Protein AF-0000000065801308 (afdb_homodimer)

InterPro domains:
  IPR005468 Avidin/streptavidin [PF01382] (25-144)
  IPR005468 Avidin/streptavidin [PS51326] (26-147)
  IPR005469 Avidin [PR00709] (30-44)
  IPR005469 Avidin [PR00709] (51-59)
  IPR005469 Avidin [PR00709] (79-91)
  IPR005469 Avidin [PR00709] (97-107)
  IPR005469 Avidin [PR00709] (115-126)
  IPR005469 Avidin [PR00709] (132-148)
  IPR017889 Avidin-like, conserved site [PS00577] (130-144)
  IPR036896 Avidin-like superfamily [G3DSA:2.40.128.30] (23-150)
  IPR036896 Avidin-like superfamily [SSF50876] (27-145)
  IPR051764 Avidin/Streptavidin-related [PTHR34399] (2-149)

pLDDT: mean 86.67, std 17.79, range [34.66, 98.94]

Structure (mmCIF, N/CA/C/O backbone):
data_AF-0000000065801308-model_v1
#
loop_
_entity.id
_entity.type
_entity.pdbx_description
1 polymer 'Avidin-related protein 1'
#
loop_
_atom_site.group_PDB
_atom_site.id
_atom_site.type_symbol
_atom_site.label_atom_id
_atom_site.label_alt_id
_atom_site.label_comp_id
_atom_site.label_asym_id
_atom_site.label_entity_id
_atom_site.label_seq_id
_atom_site.pdbx_PDB_ins_code
_atom_site.Cartn_x
_atom_site.Cartn_y
_atom_site.Cartn_z
_atom_site.occupancy
_atom_site.B_iso_or_equiv
_atom_site.auth_seq_id
_atom_site.auth_comp_id
_atom_site.auth_asym_id
_atom_site.auth_atom_id
_atom_site.pdbx_PDB_model_num
ATOM 1 N N . MET A 1 1 ? -7.715 -89.188 -34.312 1 36.22 1 MET A N 1
ATOM 2 C CA . MET A 1 1 ? -7.695 -87.75 -34.688 1 36.22 1 MET A CA 1
ATOM 3 C C . MET A 1 1 ? -7.672 -86.875 -33.438 1 36.22 1 MET A C 1
ATOM 5 O O . MET A 1 1 ? -8.625 -86.875 -32.656 1 36.22 1 MET A O 1
ATOM 9 N N . VAL A 1 2 ? -6.445 -86.75 -32.844 1 52.34 2 VAL A N 1
ATOM 10 C CA . VAL A 1 2 ? -6.074 -86.062 -31.625 1 52.34 2 VAL A CA 1
ATOM 11 C C . VAL A 1 2 ? -6.375 -84.562 -31.766 1 52.34 2 VAL A C 1
ATOM 13 O O . VAL A 1 2 ? -5.852 -83.938 -32.656 1 52.34 2 VAL A O 1
ATOM 16 N N . HIS A 1 3 ? -7.66 -84.188 -31.547 1 50.75 3 HIS A N 1
ATOM 17 C CA . HIS A 1 3 ? -8.086 -82.812 -31.562 1 50.75 3 HIS A CA 1
ATOM 18 C C . HIS A 1 3 ? -7.211 -81.938 -30.656 1 50.75 3 HIS A C 1
ATOM 20 O O . HIS A 1 3 ? -7.031 -82.25 -29.469 1 50.75 3 HIS A O 1
ATOM 26 N N . ALA A 1 4 ? -6.211 -81.312 -31.266 1 52.97 4 ALA A N 1
ATOM 27 C CA . ALA A 1 4 ? -5.312 -80.312 -30.656 1 52.97 4 ALA A CA 1
ATOM 28 C C . ALA A 1 4 ? -6.094 -79.188 -30.016 1 52.97 4 ALA A C 1
ATOM 30 O O . ALA A 1 4 ? -6.875 -78.5 -30.688 1 52.97 4 ALA A O 1
ATOM 31 N N . THR A 1 5 ? -6.535 -79.312 -28.75 1 55.03 5 THR A N 1
ATOM 32 C CA . THR A 1 5 ? -7.082 -78.188 -27.969 1 55.03 5 THR A CA 1
ATOM 33 C C . THR A 1 5 ? -6.164 -76.938 -28.031 1 55.03 5 THR A C 1
ATOM 35 O O . THR A 1 5 ? -4.977 -77.062 -27.719 1 55.03 5 THR A O 1
ATOM 38 N N . SER A 1 6 ? -6.316 -76.062 -28.984 1 51.44 6 SER A N 1
ATOM 39 C CA . SER A 1 6 ? -5.559 -74.812 -29.062 1 51.44 6 SER A CA 1
ATOM 40 C C . SER A 1 6 ? -5.641 -74 -27.75 1 51.44 6 SER A C 1
ATOM 42 O O . SER A 1 6 ? -6.73 -73.75 -27.219 1 51.44 6 SER A O 1
ATOM 44 N N . PRO A 1 7 ? -4.547 -73.938 -26.906 1 55.09 7 PRO A N 1
ATOM 45 C CA . PRO A 1 7 ? -4.566 -73.062 -25.719 1 55.09 7 PRO A CA 1
ATOM 46 C C . PRO A 1 7 ? -4.891 -71.562 -26.047 1 55.09 7 PRO A C 1
ATOM 48 O O . PRO A 1 7 ? -4.383 -71.062 -27.031 1 55.09 7 PRO A O 1
ATOM 51 N N . LEU A 1 8 ? -6.133 -71.125 -25.875 1 54.06 8 LEU A N 1
ATOM 52 C CA . LEU A 1 8 ? -6.477 -69.688 -25.891 1 54.06 8 LEU A CA 1
ATOM 53 C C . LEU A 1 8 ? -5.488 -68.875 -25.062 1 54.06 8 LEU A C 1
ATOM 55 O O . LEU A 1 8 ? -5.418 -69.062 -23.844 1 54.06 8 LEU A O 1
ATOM 59 N N . LEU A 1 9 ? -4.281 -68.438 -25.609 1 50.97 9 LEU A N 1
ATOM 60 C CA . LEU A 1 9 ? -3.402 -67.5 -24.984 1 50.97 9 LEU A CA 1
ATOM 61 C C . LEU A 1 9 ? -4.156 -66.188 -24.656 1 50.97 9 LEU A C 1
ATOM 63 O O . LEU A 1 9 ? -4.637 -65.5 -25.547 1 50.97 9 LEU A O 1
ATOM 67 N N . LEU A 1 10 ? -4.828 -66.125 -23.484 1 55.5 10 LEU A N 1
ATOM 68 C CA . LEU A 1 10 ? -5.34 -64.812 -22.938 1 55.5 10 LEU A CA 1
ATOM 69 C C . LEU A 1 10 ? -4.242 -63.781 -22.875 1 55.5 10 LEU A C 1
ATOM 71 O O . LEU A 1 10 ? -3.295 -63.906 -22.094 1 55.5 10 LEU A O 1
ATOM 75 N N . LEU A 1 11 ? -3.99 -63.094 -23.969 1 52.12 11 LEU A N 1
ATOM 76 C CA . LEU A 1 11 ? -3.172 -61.875 -23.953 1 52.12 11 LEU A CA 1
ATOM 77 C C . LEU A 1 11 ? -3.705 -60.875 -22.922 1 52.12 11 LEU A C 1
ATOM 79 O O . LEU A 1 11 ? -4.801 -60.344 -23.094 1 52.12 11 LEU A O 1
ATOM 83 N N . LEU A 1 12 ? -3.385 -61.031 -21.609 1 53.59 12 LEU A N 1
ATOM 84 C CA . LEU A 1 12 ? -3.562 -60 -20.609 1 53.59 12 LEU A CA 1
ATOM 85 C C . LEU A 1 12 ? -2.957 -58.688 -21.078 1 53.59 12 LEU A C 1
ATOM 87 O O . LEU A 1 12 ? -1.734 -58.562 -21.188 1 53.59 12 LEU A O 1
ATOM 91 N N . LEU A 1 13 ? -3.604 -57.938 -21.906 1 53.19 13 LEU A N 1
ATOM 92 C CA . LEU A 1 13 ? -3.227 -56.562 -22.172 1 53.19 13 LEU A CA 1
ATOM 93 C C . LEU A 1 13 ? -3.111 -55.781 -20.875 1 53.19 13 LEU A C 1
ATOM 95 O O . LEU A 1 13 ? -4.109 -55.562 -20.172 1 53.19 13 LEU A O 1
ATOM 99 N N . LEU A 1 14 ? -2.016 -55.844 -20.062 1 54.16 14 LEU A N 1
ATOM 100 C CA . LEU A 1 14 ? -1.681 -54.906 -19 1 54.16 14 LEU A CA 1
ATOM 101 C C . LEU A 1 14 ? -1.812 -53.469 -19.469 1 54.16 14 LEU A C 1
ATOM 103 O O . LEU A 1 14 ? -1.023 -53 -20.297 1 54.16 14 LEU A O 1
ATOM 107 N N . SER A 1 15 ? -3.045 -52.938 -19.547 1 55.62 15 SER A N 1
ATOM 108 C CA . SER A 1 15 ? -3.166 -51.5 -19.703 1 55.62 15 SER A CA 1
ATOM 109 C C . SER A 1 15 ? -2.283 -50.75 -18.703 1 55.62 15 SER A C 1
ATOM 111 O O . SER A 1 15 ? -2.529 -50.781 -17.5 1 55.62 15 SER A O 1
ATOM 113 N N . LEU A 1 16 ? -0.952 -50.594 -18.844 1 56.19 16 LEU A N 1
ATOM 114 C CA . LEU A 1 16 ? -0.157 -49.594 -18.094 1 56.19 16 LEU A CA 1
ATOM 115 C C . LEU A 1 16 ? -0.88 -48.281 -18.016 1 56.19 16 LEU A C 1
ATOM 117 O O . LEU A 1 16 ? -1.004 -47.562 -19.016 1 56.19 16 LEU A O 1
ATOM 121 N N . ALA A 1 17 ? -1.871 -48.156 -17.141 1 55.5 17 ALA A N 1
ATOM 122 C CA . ALA A 1 17 ? -2.314 -46.781 -16.828 1 55.5 17 ALA A CA 1
ATOM 123 C C . ALA A 1 17 ? -1.124 -45.875 -16.531 1 55.5 17 ALA A C 1
ATOM 125 O O . ALA A 1 17 ? -0.445 -46.031 -15.523 1 55.5 17 ALA A O 1
ATOM 126 N N . LEU A 1 18 ? -0.425 -45.344 -17.5 1 56.06 18 LEU A N 1
ATOM 127 C CA . LEU A 1 18 ? 0.462 -44.219 -17.219 1 56.06 18 LEU A CA 1
ATOM 128 C C . LEU A 1 18 ? -0.2 -43.219 -16.281 1 56.06 18 LEU A C 1
ATOM 130 O O . LEU A 1 18 ? -1.089 -42.469 -16.688 1 56.06 18 LEU A O 1
ATOM 134 N N . VAL A 1 19 ? -0.321 -43.5 -15.008 1 51.94 19 VAL A N 1
ATOM 135 C CA . VAL A 1 19 ? -0.577 -42.406 -14.062 1 51.94 19 VAL A CA 1
ATOM 136 C C . VAL A 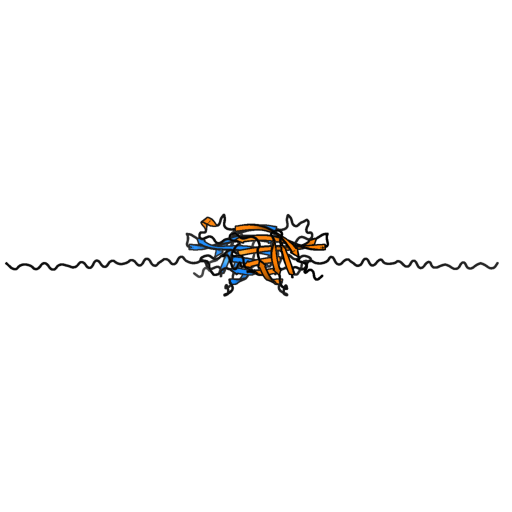1 19 ? 0.317 -41.219 -14.398 1 51.94 19 VAL A C 1
ATOM 138 O O . VAL A 1 19 ? 1.536 -41.281 -14.227 1 51.94 19 VAL A O 1
ATOM 141 N N . ALA A 1 20 ? -0.022 -40.375 -15.422 1 53.09 20 ALA A N 1
ATOM 142 C CA . ALA A 1 20 ? 0.674 -39.094 -15.508 1 53.09 20 ALA A CA 1
ATOM 143 C C . ALA A 1 20 ? 0.789 -38.438 -14.133 1 53.09 20 ALA A C 1
ATOM 145 O O . ALA A 1 20 ? -0.204 -38.312 -13.406 1 53.09 20 ALA A O 1
ATOM 146 N N . PRO A 1 21 ? 1.826 -38.562 -13.367 1 50.38 21 PRO A N 1
ATOM 147 C CA . PRO A 1 21 ? 1.859 -37.688 -12.188 1 50.38 21 PRO A CA 1
ATOM 148 C C . PRO A 1 21 ? 1.151 -36.344 -12.414 1 50.38 21 PRO A C 1
ATOM 150 O O . PRO A 1 21 ? 1.347 -35.719 -13.453 1 50.38 21 PRO A O 1
ATOM 153 N N . GLY A 1 22 ? -0.052 -36.219 -12.094 1 46.88 22 GLY A N 1
ATOM 154 C CA . GLY A 1 22 ? -0.585 -34.875 -12.07 1 46.88 22 GLY A CA 1
ATOM 155 C C . GLY A 1 22 ? 0.461 -33.812 -11.75 1 46.88 22 GLY A C 1
ATOM 156 O O . GLY A 1 22 ? 1.019 -33.812 -10.648 1 46.88 22 GLY A O 1
ATOM 157 N N . LEU A 1 23 ? 1.389 -33.406 -12.602 1 47.69 23 LEU A N 1
ATOM 158 C CA . LEU A 1 23 ? 2.24 -32.25 -12.422 1 47.69 23 LEU A CA 1
ATOM 159 C C . LEU A 1 23 ? 1.55 -31.203 -11.555 1 47.69 23 LEU A C 1
ATOM 161 O O . LEU A 1 23 ? 0.6 -30.547 -12 1 47.69 23 LEU A O 1
ATOM 165 N N . SER A 1 24 ? 1.267 -31.516 -10.281 1 50.53 24 SER A N 1
ATOM 166 C CA . SER A 1 24 ? 0.821 -30.484 -9.344 1 50.53 24 SER A CA 1
ATOM 167 C C . SER A 1 24 ? 1.423 -29.125 -9.688 1 50.53 24 SER A C 1
ATOM 169 O O . SER A 1 24 ? 2.641 -29 -9.828 1 50.53 24 SER A O 1
ATOM 171 N N . ALA A 1 25 ? 0.754 -28.375 -10.516 1 61.09 25 ALA A N 1
ATOM 172 C CA . ALA A 1 25 ? 1.2 -27.031 -10.906 1 61.09 25 ALA A CA 1
ATOM 173 C C . ALA A 1 25 ? 1.885 -26.328 -9.742 1 61.09 25 ALA A C 1
ATOM 175 O O . ALA A 1 25 ? 1.329 -26.234 -8.648 1 61.09 25 ALA A O 1
ATOM 176 N N . ARG A 1 26 ? 3.213 -26.203 -9.734 1 76.75 26 ARG A N 1
ATOM 177 C CA . ARG A 1 26 ? 4.02 -25.516 -8.734 1 76.75 26 ARG A CA 1
ATOM 178 C C . ARG A 1 26 ? 3.414 -24.172 -8.367 1 76.75 26 ARG A C 1
ATOM 180 O O . ARG A 1 26 ? 3.016 -23.406 -9.242 1 76.75 26 ARG A O 1
ATOM 187 N N . LYS A 1 27 ? 2.973 -24.062 -7.109 1 87 27 LYS A N 1
ATOM 188 C CA . LYS A 1 27 ? 2.438 -22.812 -6.594 1 87 27 LYS A CA 1
ATOM 189 C C . LYS A 1 27 ? 3.559 -21.828 -6.246 1 87 27 LYS A C 1
ATOM 191 O O . LYS A 1 27 ? 4.574 -22.219 -5.668 1 87 27 LYS A O 1
ATOM 196 N N . CYS A 1 28 ? 3.484 -20.641 -6.695 1 93.12 28 CYS A N 1
ATOM 197 C CA . CYS A 1 28 ? 4.461 -19.594 -6.398 1 93.12 28 CYS A CA 1
ATOM 198 C C . CYS A 1 28 ? 4.434 -19.219 -4.918 1 93.12 28 CYS A C 1
ATOM 200 O O . CYS A 1 28 ? 3.367 -18.969 -4.359 1 93.12 28 CYS A O 1
ATOM 202 N N . SER A 1 29 ? 5.535 -19.234 -4.242 1 93.44 29 SER A N 1
ATOM 203 C CA . SER A 1 29 ? 5.664 -18.844 -2.842 1 93.44 29 SER A CA 1
ATOM 204 C C . SER A 1 29 ? 6.164 -17.406 -2.719 1 93.44 29 SER A C 1
ATOM 206 O O . SER A 1 29 ? 7.195 -17.047 -3.291 1 93.44 29 SER A O 1
ATOM 208 N N . LEU A 1 30 ? 5.52 -16.609 -1.935 1 96.69 30 LEU A N 1
ATOM 209 C CA . LEU A 1 30 ? 5.879 -15.203 -1.767 1 96.69 30 LEU A CA 1
ATOM 210 C C . LEU A 1 30 ? 7.141 -15.062 -0.921 1 96.69 30 LEU A C 1
ATOM 212 O O . LEU A 1 30 ? 7.957 -14.172 -1.157 1 96.69 30 LEU A O 1
ATOM 216 N N . THR A 1 31 ? 7.293 -15.961 0.077 1 97 31 THR A N 1
ATOM 217 C CA . THR A 1 31 ? 8.414 -15.906 1.012 1 97 31 THR A CA 1
ATOM 218 C C . THR A 1 31 ? 9.734 -16.125 0.283 1 97 31 THR A C 1
ATOM 220 O O . THR A 1 31 ? 9.867 -17.047 -0.521 1 97 31 THR A O 1
ATOM 223 N N . GLY A 1 32 ? 10.695 -15.211 0.559 1 97.75 32 GLY A N 1
ATOM 224 C CA . GLY A 1 32 ? 12.008 -15.383 -0.037 1 97.75 32 GLY A CA 1
ATOM 225 C C . GLY A 1 32 ? 12.648 -14.07 -0.46 1 97.75 32 GLY A C 1
ATOM 226 O O . GLY A 1 32 ? 12.18 -12.992 -0.077 1 97.75 32 GLY A O 1
ATOM 227 N N . LYS A 1 33 ? 13.812 -14.195 -1.09 1 98.38 33 LYS A N 1
ATOM 228 C CA . LYS A 1 33 ? 14.57 -13.047 -1.585 1 98.38 33 LYS A CA 1
ATOM 229 C C . LYS A 1 33 ? 14.273 -12.789 -3.061 1 98.38 33 LYS A C 1
ATOM 231 O O . LYS A 1 33 ? 14.266 -13.719 -3.869 1 98.38 33 LYS A O 1
ATOM 236 N N . TRP A 1 34 ? 14.07 -11.562 -3.371 1 98.44 34 TRP A N 1
ATOM 237 C CA . TRP A 1 34 ? 13.617 -11.148 -4.695 1 98.44 34 TRP A CA 1
ATOM 238 C C . TRP A 1 34 ? 14.445 -9.977 -5.215 1 98.44 34 TRP A C 1
ATOM 240 O O . TRP A 1 34 ? 14.789 -9.07 -4.457 1 98.44 34 TRP A O 1
ATOM 250 N N . ASP A 1 35 ? 14.711 -9.883 -6.457 1 97.44 35 ASP A N 1
ATOM 251 C CA . ASP A 1 35 ? 15.281 -8.727 -7.145 1 97.44 35 ASP A CA 1
ATOM 252 C C . ASP A 1 35 ? 14.328 -8.203 -8.211 1 97.44 35 ASP A C 1
ATOM 254 O O . ASP A 1 35 ? 13.648 -8.984 -8.883 1 97.44 35 ASP A O 1
ATOM 258 N N . ASN A 1 36 ? 14.344 -6.879 -8.352 1 97.69 36 ASN A N 1
ATOM 259 C CA . ASN A 1 36 ? 13.477 -6.379 -9.414 1 97.69 36 ASN A CA 1
ATOM 260 C C . ASN A 1 36 ? 14.281 -5.891 -10.617 1 97.69 36 ASN A C 1
ATOM 262 O O . ASN A 1 36 ? 15.508 -6 -10.633 1 97.69 36 ASN A O 1
ATOM 266 N N . ASP A 1 37 ? 13.578 -5.441 -11.633 1 95.75 37 ASP A N 1
ATOM 267 C CA . ASP A 1 37 ? 14.125 -5.062 -12.93 1 95.75 37 ASP A CA 1
ATOM 268 C C . ASP A 1 37 ? 15 -3.818 -12.82 1 95.75 37 ASP A C 1
ATOM 270 O O . ASP A 1 37 ? 15.766 -3.502 -13.734 1 95.75 37 ASP A O 1
ATOM 274 N N . LEU A 1 38 ? 15.016 -3.133 -11.672 1 96.38 38 LEU A N 1
ATOM 275 C CA . LEU A 1 38 ? 15.828 -1.938 -11.469 1 96.38 38 LEU A CA 1
ATOM 276 C C . LEU A 1 38 ? 17.047 -2.246 -10.609 1 96.38 38 LEU A C 1
ATOM 278 O O . LEU A 1 38 ? 17.891 -1.373 -10.383 1 96.38 38 LEU A O 1
ATOM 282 N N . GLY A 1 39 ? 17.078 -3.461 -10.062 1 96.19 39 GLY A N 1
ATOM 283 C CA . GLY A 1 39 ? 18.203 -3.859 -9.25 1 96.19 39 GLY A CA 1
ATOM 284 C C . GLY A 1 39 ? 17.938 -3.779 -7.758 1 96.19 39 GLY A C 1
ATOM 285 O O . GLY A 1 39 ? 18.844 -3.955 -6.945 1 96.19 39 GLY A O 1
ATOM 286 N N . SER A 1 40 ? 16.75 -3.461 -7.352 1 98 40 SER A N 1
ATOM 287 C CA . SER A 1 40 ? 16.391 -3.461 -5.938 1 98 40 SER A CA 1
ATOM 288 C C . SER A 1 40 ? 16.234 -4.883 -5.41 1 98 40 SER A C 1
ATOM 290 O O . SER A 1 40 ? 15.898 -5.801 -6.164 1 98 40 SER A O 1
ATOM 292 N N . ILE A 1 41 ? 16.438 -4.988 -4.117 1 98.19 41 ILE A N 1
ATOM 293 C CA . ILE A 1 41 ? 16.359 -6.293 -3.465 1 98.19 41 ILE A CA 1
ATOM 294 C C . ILE A 1 41 ? 15.336 -6.246 -2.338 1 98.19 41 ILE A C 1
ATOM 296 O O . ILE A 1 41 ? 15.328 -5.316 -1.531 1 98.19 41 ILE A O 1
ATOM 300 N N . MET A 1 42 ? 14.516 -7.289 -2.363 1 98.69 42 MET A N 1
ATOM 301 C CA . MET A 1 42 ? 13.477 -7.426 -1.346 1 98.69 42 MET A CA 1
ATOM 302 C C . MET A 1 42 ? 13.516 -8.812 -0.715 1 98.69 42 MET A C 1
ATOM 304 O O . MET A 1 42 ? 13.672 -9.812 -1.417 1 98.69 42 MET A O 1
ATOM 308 N N . THR A 1 43 ? 13.5 -8.836 0.588 1 98.56 43 THR A N 1
ATOM 309 C CA . THR A 1 43 ? 13.344 -10.086 1.318 1 98.56 43 THR A CA 1
ATOM 310 C C . THR A 1 43 ? 12.008 -10.117 2.055 1 98.56 43 THR A C 1
ATOM 312 O O . THR A 1 43 ? 11.703 -9.211 2.836 1 98.56 43 THR A O 1
ATOM 315 N N . ILE A 1 44 ? 11.266 -11.133 1.806 1 98.5 44 ILE A N 1
ATOM 316 C CA . ILE A 1 44 ? 9.969 -11.312 2.457 1 98.5 44 ILE A CA 1
ATOM 317 C C . ILE A 1 44 ? 10.031 -12.508 3.404 1 98.5 44 ILE A C 1
ATOM 319 O O . ILE A 1 44 ? 10.406 -13.609 3 1 98.5 44 ILE A O 1
ATOM 323 N N . GLY A 1 45 ? 9.648 -12.289 4.641 1 98.38 45 GLY A N 1
ATOM 324 C CA . GLY A 1 45 ? 9.625 -13.344 5.641 1 98.38 45 GLY A CA 1
ATOM 325 C C . GLY A 1 45 ? 8.406 -14.242 5.535 1 98.38 45 GLY A C 1
ATOM 326 O O . GLY A 1 45 ? 7.633 -14.141 4.582 1 98.38 45 GLY A O 1
ATOM 327 N N . ALA A 1 46 ? 8.305 -15.125 6.504 1 97.5 46 ALA A N 1
ATOM 328 C CA . ALA A 1 46 ? 7.195 -16.062 6.539 1 97.5 46 ALA A CA 1
ATOM 329 C C . ALA A 1 46 ? 5.859 -15.344 6.656 1 97.5 46 ALA A C 1
ATOM 331 O O . ALA A 1 46 ? 5.75 -14.344 7.371 1 97.5 46 ALA A O 1
ATOM 332 N N . VAL A 1 47 ? 4.918 -15.898 5.961 1 96 47 VAL A N 1
ATOM 333 C CA . VAL A 1 47 ? 3.547 -15.406 6.078 1 96 47 VAL A CA 1
ATOM 334 C C . VAL A 1 47 ? 2.832 -16.141 7.211 1 96 47 VAL A C 1
ATOM 336 O O . VAL A 1 47 ? 2.775 -17.375 7.227 1 96 47 VAL A O 1
ATOM 339 N N . ASN A 1 48 ? 2.291 -15.359 8.102 1 95.75 48 ASN A N 1
ATOM 340 C CA . ASN A 1 48 ? 1.64 -16.016 9.227 1 95.75 48 ASN A CA 1
ATOM 341 C C . ASN A 1 48 ? 0.214 -16.438 8.883 1 95.75 48 ASN A C 1
ATOM 343 O O . ASN A 1 48 ? -0.234 -16.266 7.746 1 95.75 48 ASN A O 1
ATOM 347 N N . ASP A 1 49 ? -0.516 -16.953 9.852 1 93.25 49 ASP A N 1
ATOM 348 C CA . ASP A 1 49 ? -1.831 -17.531 9.609 1 93.25 49 ASP A CA 1
ATOM 349 C C . ASP A 1 49 ? -2.842 -16.469 9.203 1 93.25 49 ASP A C 1
ATOM 351 O O . ASP A 1 49 ? -3.846 -16.766 8.555 1 93.25 49 ASP A O 1
ATOM 355 N N . ASN A 1 50 ? -2.586 -15.195 9.609 1 92.19 50 ASN A N 1
ATOM 356 C CA . ASN A 1 50 ? -3.479 -14.102 9.25 1 92.19 50 ASN A CA 1
ATOM 357 C C . ASN A 1 50 ? -3.125 -13.508 7.891 1 92.19 50 ASN A C 1
ATOM 359 O O . ASN A 1 50 ? -3.766 -12.555 7.438 1 92.19 50 ASN A O 1
ATOM 363 N N . GLY A 1 51 ? -2.07 -14.047 7.25 1 94.94 51 GLY A N 1
ATOM 364 C CA . GLY A 1 51 ? -1.601 -13.539 5.969 1 94.94 51 GLY A CA 1
ATOM 365 C C . GLY A 1 51 ? -0.588 -12.422 6.102 1 94.94 51 GLY A C 1
ATOM 366 O O . GLY A 1 51 ? -0.146 -11.852 5.102 1 94.94 51 GLY A O 1
ATOM 367 N N . GLU A 1 52 ? -0.272 -12.055 7.273 1 96.19 52 GLU A N 1
ATOM 368 C CA . GLU A 1 52 ? 0.646 -10.945 7.504 1 96.19 52 GLU A CA 1
ATOM 369 C C . GLU A 1 52 ? 2.098 -11.391 7.352 1 96.19 52 GLU A C 1
ATOM 371 O O . GLU A 1 52 ? 2.441 -12.531 7.66 1 96.19 52 GLU A O 1
ATOM 376 N N . PHE A 1 53 ? 2.92 -10.445 6.91 1 97.5 53 PHE A N 1
ATOM 377 C CA . PHE A 1 53 ? 4.344 -10.734 6.793 1 97.5 53 PHE A CA 1
ATOM 378 C C . PHE A 1 53 ? 5.168 -9.469 6.969 1 97.5 53 PHE A C 1
ATOM 380 O O . PHE A 1 53 ? 4.66 -8.359 6.781 1 97.5 53 PHE A O 1
ATOM 387 N N . ASN A 1 54 ? 6.406 -9.656 7.367 1 98 54 ASN A N 1
ATOM 388 C CA . ASN A 1 54 ? 7.426 -8.617 7.422 1 98 54 ASN A CA 1
ATOM 389 C C . ASN A 1 54 ? 8.578 -8.898 6.457 1 98 54 ASN A C 1
ATOM 391 O O . ASN A 1 54 ? 8.711 -10.023 5.965 1 98 54 ASN A O 1
ATOM 395 N N . GLY A 1 55 ? 9.336 -7.926 6.207 1 98.5 55 GLY A N 1
ATOM 396 C CA . GLY A 1 55 ? 10.508 -8.062 5.348 1 98.5 55 GLY A CA 1
ATOM 397 C C . GLY A 1 55 ? 11.375 -6.816 5.316 1 98.5 55 GLY A C 1
ATOM 398 O O . GLY A 1 55 ? 11.273 -5.965 6.203 1 98.5 55 GLY A O 1
ATOM 399 N N . THR A 1 56 ? 12.25 -6.836 4.316 1 98.75 56 THR A N 1
ATOM 400 C CA . THR A 1 56 ? 13.125 -5.684 4.113 1 98.75 56 THR A CA 1
ATOM 401 C C . THR A 1 56 ? 13.242 -5.352 2.631 1 98.75 56 THR A C 1
ATOM 403 O O . THR A 1 56 ? 13.031 -6.215 1.776 1 98.75 56 THR A O 1
ATOM 406 N N . TYR A 1 57 ? 13.523 -4.164 2.416 1 98.56 57 TYR A N 1
ATOM 407 C CA . TYR A 1 57 ? 13.688 -3.637 1.066 1 98.56 57 TYR A CA 1
ATOM 408 C C . TYR A 1 57 ? 14.922 -2.748 0.97 1 98.56 57 TYR A C 1
ATOM 410 O O . TYR A 1 57 ? 15.094 -1.83 1.774 1 98.56 57 TYR A O 1
ATOM 418 N N . ILE A 1 58 ? 15.727 -3.025 0.051 1 97.94 58 ILE A N 1
ATOM 419 C CA . ILE A 1 58 ? 16.812 -2.127 -0.325 1 97.94 58 ILE A CA 1
ATOM 420 C C . ILE A 1 58 ? 16.641 -1.677 -1.772 1 97.94 58 ILE A C 1
ATOM 422 O O . ILE A 1 58 ? 16.812 -2.469 -2.701 1 97.94 58 ILE A O 1
ATOM 426 N N . THR A 1 59 ? 16.359 -0.427 -1.98 1 97.62 59 THR A N 1
ATOM 427 C CA . THR A 1 59 ? 16.125 0.098 -3.32 1 97.62 59 THR A CA 1
ATOM 428 C C . THR A 1 59 ? 17.438 0.4 -4.027 1 97.62 59 THR A C 1
ATOM 430 O O . THR A 1 59 ? 18.422 0.791 -3.385 1 97.62 59 THR A O 1
ATOM 433 N N . ALA A 1 60 ? 17.422 0.271 -5.32 1 96.19 60 ALA A N 1
ATOM 434 C CA . ALA A 1 60 ? 18.562 0.655 -6.145 1 96.19 60 ALA A CA 1
ATOM 435 C C . ALA A 1 60 ? 18.406 2.08 -6.668 1 96.19 60 ALA A C 1
ATOM 437 O O . ALA A 1 60 ? 19.359 2.67 -7.18 1 96.19 60 ALA A O 1
ATOM 438 N N . VAL A 1 61 ? 17.156 2.619 -6.586 1 94 61 VAL A N 1
ATOM 439 C CA . VAL A 1 61 ? 16.906 3.932 -7.172 1 94 61 VAL A CA 1
ATOM 440 C C . VAL A 1 61 ? 16.328 4.867 -6.109 1 94 61 VAL A C 1
ATOM 442 O O . VAL A 1 61 ? 15.469 4.469 -5.324 1 94 61 VAL A O 1
ATOM 445 N N . ALA A 1 62 ? 16.922 6.035 -6.008 1 92.25 62 ALA A N 1
ATOM 446 C CA . ALA A 1 62 ? 16.469 7.078 -5.09 1 92.25 62 ALA A CA 1
ATOM 447 C C . ALA A 1 62 ? 16.844 8.461 -5.605 1 92.25 62 ALA A C 1
ATOM 449 O O . ALA A 1 62 ? 17.75 8.602 -6.426 1 92.25 62 ALA A O 1
ATOM 450 N N . ASP A 1 63 ? 16.016 9.445 -5.137 1 89.81 63 ASP A N 1
ATOM 451 C CA . ASP A 1 63 ? 16.359 10.828 -5.473 1 89.81 63 ASP A CA 1
ATOM 452 C C . ASP A 1 63 ? 17.75 11.195 -4.949 1 89.81 63 ASP A C 1
ATOM 454 O O . ASP A 1 63 ? 18.484 11.938 -5.602 1 89.81 63 ASP A O 1
ATOM 458 N N . ASN A 1 64 ? 18.109 10.672 -3.773 1 87.75 64 ASN A N 1
ATOM 459 C CA . ASN A 1 64 ? 19.438 10.797 -3.182 1 87.75 64 ASN A CA 1
ATOM 460 C C . ASN A 1 64 ? 20.062 9.43 -2.918 1 87.75 64 ASN A C 1
ATOM 462 O O . ASN A 1 64 ? 20 8.914 -1.8 1 87.75 64 ASN A O 1
ATOM 466 N N . PRO A 1 65 ? 20.828 8.914 -3.852 1 85.19 65 PRO A N 1
ATOM 467 C CA . PRO A 1 65 ? 21.312 7.535 -3.785 1 85.19 65 PRO A CA 1
ATOM 468 C C . PRO A 1 65 ? 22.328 7.324 -2.676 1 85.19 65 PRO A C 1
ATOM 470 O O . PRO A 1 65 ? 22.5 6.199 -2.193 1 85.19 65 PRO A O 1
ATOM 473 N N . GLY A 1 66 ? 23 8.352 -2.258 1 87.62 66 GLY A N 1
ATOM 474 C CA . GLY A 1 66 ? 24.031 8.211 -1.242 1 87.62 66 GLY A CA 1
ATOM 475 C C . GLY A 1 66 ? 23.484 7.875 0.129 1 87.62 66 GLY A C 1
ATOM 476 O O . GLY A 1 66 ? 24.219 7.449 1.016 1 87.62 66 GLY A O 1
ATOM 477 N N . ASN A 1 67 ? 22.188 7.918 0.356 1 90.75 67 ASN A N 1
ATOM 478 C CA . ASN A 1 67 ? 21.609 7.727 1.682 1 90.75 67 ASN A CA 1
ATOM 479 C C . ASN A 1 67 ? 20.812 6.43 1.762 1 90.75 67 ASN A C 1
ATOM 481 O O . ASN A 1 67 ? 20.172 6.148 2.777 1 90.75 67 ASN A O 1
ATOM 485 N N . ILE A 1 68 ? 20.922 5.684 0.741 1 94.19 68 ILE A N 1
ATOM 486 C CA . ILE A 1 68 ? 20.062 4.504 0.678 1 94.19 68 ILE A CA 1
ATOM 487 C C . ILE A 1 68 ? 20.438 3.533 1.795 1 94.19 68 ILE A C 1
ATOM 489 O O . ILE A 1 68 ? 21.625 3.225 1.985 1 94.19 68 ILE A O 1
ATOM 493 N N . THR A 1 69 ? 19.469 3.113 2.555 1 95.88 69 THR A N 1
ATOM 494 C CA . THR A 1 69 ? 19.625 2.088 3.58 1 95.88 69 THR A CA 1
ATOM 495 C C . THR A 1 69 ? 18.484 1.072 3.508 1 95.88 69 THR A C 1
ATOM 497 O O . THR A 1 69 ? 17.406 1.375 2.986 1 95.88 69 THR A O 1
ATOM 500 N N . ARG A 1 70 ? 18.797 -0.112 4.047 1 97.62 70 ARG A N 1
ATOM 501 C CA . ARG A 1 70 ? 17.766 -1.146 4.176 1 97.62 70 ARG A CA 1
ATOM 502 C C . ARG A 1 70 ? 16.594 -0.649 5.004 1 97.62 70 ARG A C 1
ATOM 504 O O . ARG A 1 70 ? 16.781 -0.041 6.059 1 97.62 70 ARG A O 1
ATOM 511 N N . SER A 1 71 ? 15.383 -0.86 4.539 1 98.06 71 SER A N 1
ATOM 512 C CA . SER A 1 71 ? 14.172 -0.382 5.195 1 98.06 71 SER A CA 1
ATOM 513 C C . SER A 1 71 ? 13.156 -1.507 5.375 1 98.06 71 SER A C 1
ATOM 515 O O . SER A 1 71 ? 13.109 -2.436 4.566 1 98.06 71 SER A O 1
ATOM 517 N N . PRO A 1 72 ? 12.375 -1.453 6.41 1 97.81 72 PRO A N 1
ATOM 518 C CA . PRO A 1 72 ? 11.406 -2.518 6.684 1 97.81 72 PRO A CA 1
ATOM 519 C C . PRO A 1 72 ? 10.156 -2.414 5.816 1 97.81 72 PRO A C 1
ATOM 521 O O . PRO A 1 72 ? 9.797 -1.321 5.371 1 97.81 72 PRO A O 1
ATOM 524 N N . LEU A 1 73 ? 9.539 -3.568 5.516 1 98.12 73 LEU A N 1
ATOM 525 C CA . LEU A 1 73 ? 8.211 -3.602 4.898 1 98.12 73 LEU A CA 1
ATOM 526 C C . LEU A 1 73 ? 7.25 -4.449 5.723 1 98.12 73 LEU A C 1
ATOM 528 O O . LEU A 1 73 ? 7.676 -5.32 6.48 1 98.12 73 LEU A O 1
ATOM 532 N N . LEU A 1 74 ? 6.039 -4.074 5.672 1 97.94 74 LEU A N 1
ATOM 533 C CA . LEU A 1 74 ? 4.906 -4.746 6.297 1 97.94 74 LEU A CA 1
ATOM 534 C C . LEU A 1 74 ? 3.805 -5.02 5.273 1 97.94 74 LEU A C 1
ATOM 536 O O . LEU A 1 74 ? 3.416 -4.125 4.523 1 97.94 74 LEU A O 1
ATOM 540 N N . GLY A 1 75 ? 3.332 -6.316 5.297 1 98.19 75 GLY A N 1
ATOM 541 C CA . GLY A 1 75 ? 2.359 -6.598 4.254 1 98.19 75 GLY A CA 1
ATOM 542 C C . GLY A 1 75 ? 1.373 -7.688 4.637 1 98.19 75 GLY A C 1
ATOM 543 O O . GLY A 1 75 ? 1.371 -8.156 5.777 1 98.19 75 GLY A O 1
ATOM 544 N N . ILE A 1 76 ? 0.46 -7.949 3.678 1 97.75 76 ILE A N 1
ATOM 545 C CA . ILE A 1 76 ? -0.564 -8.977 3.832 1 97.75 76 ILE A CA 1
ATOM 546 C C . ILE A 1 76 ? -0.772 -9.703 2.506 1 97.75 76 ILE A C 1
ATOM 548 O O . ILE A 1 76 ? -0.688 -9.094 1.437 1 97.75 76 ILE A O 1
ATOM 552 N N . GLN A 1 77 ? -1.017 -10.992 2.598 1 97.31 77 GLN A N 1
ATOM 553 C CA . GLN A 1 77 ? -1.344 -11.844 1.46 1 97.31 77 GLN A CA 1
ATOM 554 C C . GLN A 1 77 ? -2.635 -12.625 1.708 1 97.31 77 GLN A C 1
ATOM 556 O O . GLN A 1 77 ? -2.867 -13.117 2.812 1 97.31 77 GLN A O 1
ATOM 561 N N . HIS A 1 78 ? -3.408 -12.703 0.679 1 94.31 78 HIS A N 1
ATOM 562 C CA . HIS A 1 78 ? -4.566 -13.586 0.787 1 94.31 78 HIS A CA 1
ATOM 563 C C . HIS A 1 78 ? -4.145 -15.047 0.899 1 94.31 78 HIS A C 1
ATOM 565 O O . HIS A 1 78 ? -3.068 -15.422 0.43 1 94.31 78 HIS A O 1
ATOM 571 N N . LYS A 1 79 ? -5.066 -15.883 1.501 1 82.44 79 LYS A N 1
ATOM 572 C CA . LYS A 1 79 ? -4.758 -17.297 1.696 1 82.44 79 LYS A CA 1
ATOM 573 C C . LYS A 1 79 ? -5.574 -18.172 0.752 1 82.44 79 LYS A C 1
ATOM 575 O O . LYS A 1 79 ? -5.219 -19.328 0.51 1 82.44 79 LYS A O 1
ATOM 580 N N . ARG A 1 80 ? -6.59 -17.781 0.209 1 73.94 80 ARG A N 1
ATOM 581 C CA . ARG A 1 80 ? -7.59 -18.625 -0.428 1 73.94 80 ARG A CA 1
ATOM 582 C C . ARG A 1 80 ? -7.258 -18.859 -1.898 1 73.94 80 ARG A C 1
ATOM 584 O O . ARG A 1 80 ? -7.77 -19.797 -2.518 1 73.94 80 ARG A O 1
ATOM 591 N N . ALA A 1 81 ? -6.402 -18.125 -2.471 1 68.75 81 ALA A N 1
ATOM 592 C CA . ALA A 1 81 ? -6.207 -18.25 -3.912 1 68.75 81 ALA A CA 1
ATOM 593 C C . ALA A 1 81 ? -4.953 -19.062 -4.227 1 68.75 81 ALA A C 1
ATOM 595 O O . ALA A 1 81 ? -4.051 -19.172 -3.393 1 68.75 81 ALA A O 1
ATOM 596 N N . CYS A 1 82 ? -4.934 -19.844 -5.383 1 74.56 82 CYS A N 1
ATOM 597 C CA . CYS A 1 82 ? -3.754 -20.562 -5.871 1 74.56 82 CYS A CA 1
ATOM 598 C C . CYS A 1 82 ? -2.582 -19.594 -6.059 1 74.56 82 CYS A C 1
ATOM 600 O O . CYS A 1 82 ? -1.44 -19.938 -5.75 1 74.56 82 CYS A O 1
ATOM 602 N N . GLN A 1 83 ? -2.812 -18.484 -6.57 1 88.38 83 GLN A N 1
ATOM 603 C CA . GLN A 1 83 ? -1.875 -17.375 -6.719 1 88.38 83 GLN A CA 1
ATOM 604 C C . GLN A 1 83 ? -2.412 -16.109 -6.062 1 88.38 83 GLN A C 1
ATOM 606 O O . GLN A 1 83 ? -2.957 -15.227 -6.738 1 88.38 83 GLN A O 1
ATOM 611 N N . PRO A 1 84 ? -2.225 -16.078 -4.75 1 93.62 84 PRO A N 1
ATOM 612 C CA . PRO A 1 84 ? -2.908 -15.016 -3.996 1 93.62 84 PRO A CA 1
ATOM 613 C C . PRO A 1 84 ? -2.334 -13.633 -4.27 1 93.62 84 PRO A C 1
ATOM 615 O O . PRO A 1 84 ? -1.135 -13.492 -4.527 1 93.62 84 PRO A O 1
ATOM 618 N N . THR A 1 85 ? -3.232 -12.609 -4.227 1 97.94 85 THR A N 1
ATOM 619 C CA . THR A 1 85 ? -2.777 -11.219 -4.246 1 97.94 85 THR A CA 1
ATOM 620 C C . THR A 1 85 ? -2.133 -10.844 -2.914 1 97.94 85 THR A C 1
ATOM 622 O O . THR A 1 85 ? -2.418 -11.461 -1.885 1 97.94 85 THR A O 1
ATOM 625 N N . PHE A 1 86 ? -1.267 -9.891 -2.965 1 98.5 86 PHE A N 1
ATOM 626 C 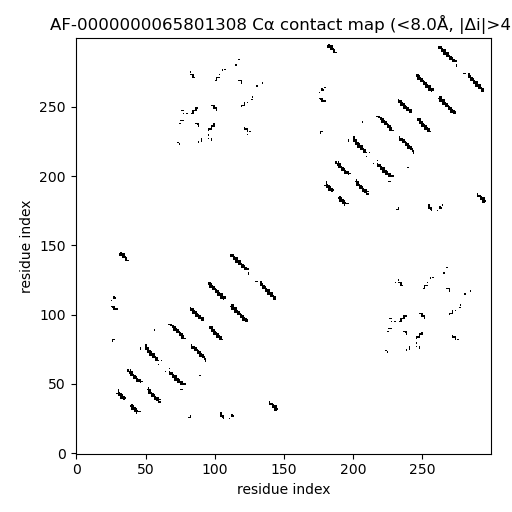CA . PHE A 1 86 ? -0.629 -9.359 -1.766 1 98.5 86 PHE A CA 1
ATOM 627 C C . PHE A 1 86 ? -0.439 -7.852 -1.874 1 98.5 86 PHE A C 1
ATOM 629 O O . PHE A 1 86 ? -0.537 -7.285 -2.965 1 98.5 86 PHE A O 1
ATOM 636 N N . GLY A 1 87 ? -0.278 -7.203 -0.832 1 98.81 87 GLY A N 1
ATOM 637 C CA . GLY A 1 87 ? 0.129 -5.812 -0.711 1 98.81 87 GLY A CA 1
ATOM 638 C C . GLY A 1 87 ? 1.058 -5.562 0.462 1 98.81 87 GLY A C 1
ATOM 639 O O . GLY A 1 87 ? 1.041 -6.309 1.443 1 98.81 87 GLY A O 1
ATOM 640 N N . PHE A 1 88 ? 1.881 -4.52 0.311 1 98.81 88 PHE A N 1
ATOM 641 C CA . PHE A 1 88 ? 2.734 -4.176 1.442 1 98.81 88 PHE A CA 1
ATOM 642 C C . PHE A 1 88 ? 3.135 -2.707 1.392 1 98.81 88 PHE A C 1
ATOM 644 O O . PHE A 1 88 ? 2.996 -2.057 0.354 1 98.81 88 PHE A O 1
ATOM 651 N N . THR A 1 89 ? 3.584 -2.234 2.527 1 98.75 89 THR A N 1
ATOM 652 C CA . THR A 1 89 ? 4.082 -0.878 2.723 1 98.75 89 THR A CA 1
ATOM 653 C C . THR A 1 89 ? 5.566 -0.892 3.074 1 98.75 89 THR A C 1
ATOM 655 O O . THR A 1 89 ? 6.012 -1.718 3.873 1 98.75 89 THR A O 1
ATOM 658 N N . VAL A 1 90 ? 6.281 -0.056 2.439 1 98.31 90 VAL A N 1
ATOM 659 C CA . VAL A 1 90 ? 7.684 0.141 2.793 1 98.31 90 VAL A CA 1
ATOM 660 C C . VAL A 1 90 ? 7.844 1.454 3.557 1 98.31 90 VAL A C 1
ATOM 662 O O . VAL A 1 90 ? 7.383 2.504 3.102 1 98.31 90 VAL A O 1
ATOM 665 N N . HIS A 1 91 ? 8.414 1.327 4.668 1 96.38 91 HIS A N 1
ATOM 666 C CA . HIS A 1 91 ? 8.758 2.461 5.52 1 96.38 91 HIS A CA 1
ATOM 667 C C . HIS A 1 91 ? 10.219 2.852 5.359 1 96.38 91 HIS A C 1
ATOM 669 O O . HIS A 1 91 ? 11.094 2.316 6.055 1 96.38 91 HIS A O 1
ATOM 675 N N . TRP A 1 92 ? 10.477 3.896 4.543 1 96.12 92 TRP A N 1
ATOM 676 C CA . TRP A 1 92 ? 11.859 4.199 4.191 1 96.12 92 TRP A CA 1
ATOM 677 C C . TRP A 1 92 ? 12.594 4.844 5.359 1 96.12 92 TRP A C 1
ATOM 679 O O . TRP A 1 92 ? 12.141 5.859 5.898 1 96.12 92 TRP A O 1
ATOM 689 N N . ASN A 1 93 ? 13.742 4.355 5.68 1 95.12 93 ASN A N 1
ATOM 690 C CA . ASN A 1 93 ? 14.539 4.859 6.793 1 95.12 93 ASN A CA 1
ATOM 691 C C . ASN A 1 93 ? 15.289 6.133 6.414 1 95.12 93 ASN A C 1
ATOM 693 O O . ASN A 1 93 ? 15.719 6.887 7.289 1 95.12 93 ASN A O 1
ATOM 697 N N . PHE A 1 94 ? 15.453 6.383 5.203 1 94.44 94 PHE A N 1
ATOM 698 C CA . PHE A 1 94 ? 16.328 7.469 4.777 1 94.44 94 PHE A CA 1
ATOM 699 C C . PHE A 1 94 ? 15.531 8.578 4.105 1 94.44 94 PHE A C 1
ATOM 701 O O . PHE A 1 94 ? 16.109 9.531 3.57 1 94.44 94 PHE A O 1
ATOM 708 N N . SER A 1 95 ? 14.258 8.398 3.982 1 93.19 95 SER A N 1
ATOM 709 C CA . SER A 1 95 ? 13.352 9.367 3.363 1 93.19 95 SER A CA 1
AT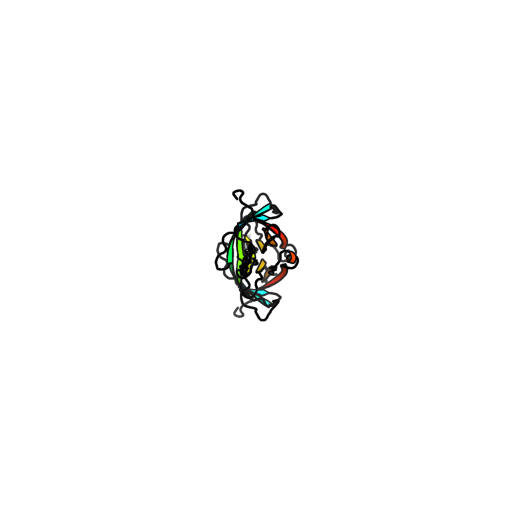OM 710 C C . SER A 1 95 ? 12.039 9.461 4.133 1 93.19 95 SER A C 1
ATOM 712 O O . SER A 1 95 ? 11.656 8.531 4.836 1 93.19 95 SER A O 1
ATOM 714 N N . GLU A 1 96 ? 11.32 10.594 3.949 1 93.19 96 GLU A N 1
ATOM 715 C CA . GLU A 1 96 ? 10.023 10.789 4.586 1 93.19 96 GLU A CA 1
ATOM 716 C C . GLU A 1 96 ? 8.898 10.266 3.703 1 93.19 96 GLU A C 1
ATOM 718 O O . GLU A 1 96 ? 7.719 10.43 4.027 1 93.19 96 GLU A O 1
ATOM 723 N N . SER A 1 97 ? 9.258 9.727 2.592 1 95.88 97 SER A N 1
ATOM 724 C CA . SER A 1 97 ? 8.242 9.172 1.698 1 95.88 97 SER A CA 1
ATOM 725 C C . SER A 1 97 ? 7.773 7.809 2.178 1 95.88 97 SER A C 1
ATOM 727 O O . SER A 1 97 ? 8.43 7.172 3.006 1 95.88 97 SER A O 1
ATOM 729 N N . THR A 1 98 ? 6.672 7.426 1.735 1 97.81 98 THR A N 1
ATOM 730 C CA . THR A 1 98 ? 6.098 6.102 1.954 1 97.81 98 THR A CA 1
ATOM 731 C C . THR A 1 98 ? 5.762 5.43 0.625 1 97.81 98 THR A C 1
ATOM 733 O O . THR A 1 98 ? 5.23 6.074 -0.283 1 97.81 98 THR A O 1
ATOM 736 N N . SER A 1 99 ? 6.113 4.141 0.509 1 98.5 99 SER A N 1
ATOM 737 C CA . SER A 1 99 ? 5.738 3.389 -0.683 1 98.5 99 SER A CA 1
ATOM 738 C C . SER A 1 99 ? 4.828 2.215 -0.333 1 98.5 99 SER A C 1
ATOM 740 O O . SER A 1 99 ? 5 1.58 0.709 1 98.5 99 SER A O 1
ATOM 742 N N . VAL A 1 100 ? 3.887 1.953 -1.251 1 98.88 100 VAL A N 1
ATOM 743 C CA . VAL A 1 100 ? 3.039 0.77 -1.154 1 98.88 100 VAL A CA 1
ATOM 744 C C . VAL A 1 100 ? 3.094 -0.012 -2.465 1 98.88 100 VAL A C 1
ATOM 746 O O . VAL A 1 100 ? 3.289 0.569 -3.535 1 98.88 100 VAL A O 1
ATOM 749 N N . PHE A 1 101 ? 2.953 -1.337 -2.348 1 98.94 101 PHE A N 1
ATOM 750 C CA . PHE A 1 101 ? 2.951 -2.26 -3.479 1 98.94 101 PHE A CA 1
ATOM 751 C C . PHE A 1 101 ? 1.732 -3.174 -3.426 1 98.94 101 PHE A C 1
ATOM 753 O O . PHE A 1 101 ? 1.308 -3.59 -2.346 1 98.94 101 PHE A O 1
ATOM 760 N N . VAL A 1 102 ? 1.22 -3.469 -4.574 1 98.88 102 VAL A N 1
ATOM 761 C CA . VAL A 1 102 ? 0.331 -4.613 -4.742 1 98.88 102 VAL A CA 1
ATOM 762 C C . VAL A 1 102 ? 0.886 -5.547 -5.816 1 98.88 102 VAL A C 1
ATOM 764 O O . VAL A 1 102 ? 1.642 -5.117 -6.691 1 98.88 102 VAL A O 1
ATOM 767 N N . GLY A 1 103 ? 0.449 -6.828 -5.684 1 98.56 103 GLY A N 1
ATOM 768 C CA . GLY A 1 103 ? 0.905 -7.734 -6.723 1 98.56 103 GLY A CA 1
ATOM 769 C C . GLY A 1 103 ? 0.375 -9.148 -6.559 1 98.56 103 GLY A C 1
ATOM 770 O O . GLY A 1 103 ? -0.525 -9.391 -5.754 1 98.56 103 GLY A O 1
ATOM 771 N N . GLN A 1 104 ? 0.888 -9.961 -7.391 1 97.69 104 GLN A N 1
ATOM 772 C CA . GLN A 1 104 ? 0.627 -11.391 -7.418 1 97.69 104 GLN A CA 1
ATOM 773 C C . GLN A 1 104 ? 1.873 -12.172 -7.832 1 97.69 104 GLN A C 1
ATOM 775 O O . GLN A 1 104 ? 2.668 -11.695 -8.641 1 97.69 104 GLN A O 1
ATOM 780 N N . CYS A 1 105 ? 1.943 -13.352 -7.246 1 96.81 105 CYS A N 1
ATOM 781 C CA . CYS A 1 105 ? 3.057 -14.25 -7.539 1 96.81 105 CYS A CA 1
ATOM 782 C C . CYS A 1 105 ? 2.645 -15.32 -8.539 1 96.81 105 CYS A C 1
ATOM 784 O O . CYS A 1 105 ? 1.633 -16 -8.344 1 96.81 105 CYS A O 1
ATOM 786 N N . PHE A 1 106 ? 3.453 -15.461 -9.633 1 96 106 PHE A N 1
ATOM 787 C CA . PHE A 1 106 ? 3.178 -16.453 -10.672 1 96 106 PHE A CA 1
ATOM 788 C C . PHE A 1 106 ? 4.375 -17.375 -10.867 1 96 106 PHE A C 1
ATOM 790 O O . PHE A 1 106 ? 5.504 -17.016 -10.531 1 96 106 PHE A O 1
ATOM 797 N N . VAL A 1 107 ? 4.043 -18.547 -11.352 1 93.19 107 VAL A N 1
ATOM 798 C CA . VAL A 1 107 ? 5.062 -19.375 -12 1 93.19 107 VAL A CA 1
ATOM 799 C C . VAL A 1 107 ? 4.953 -19.219 -13.516 1 93.19 107 VAL A C 1
ATOM 801 O O . VAL A 1 107 ? 3.914 -19.531 -14.102 1 93.19 107 VAL A O 1
ATOM 804 N N . ASP A 1 108 ? 5.98 -18.672 -14.055 1 87.88 108 ASP A N 1
ATOM 805 C CA . ASP A 1 108 ? 5.895 -18.438 -15.492 1 87.88 108 ASP A CA 1
ATOM 806 C C . ASP A 1 108 ? 6.062 -19.75 -16.281 1 87.88 108 ASP A C 1
ATOM 808 O O . ASP A 1 108 ? 6.18 -20.812 -15.68 1 87.88 108 ASP A O 1
ATOM 812 N N . LYS A 1 109 ? 6.059 -19.672 -17.594 1 87.25 109 LYS A N 1
ATOM 813 C CA . LYS A 1 109 ? 6.094 -20.844 -18.469 1 87.25 109 LYS A CA 1
ATOM 814 C C . LYS A 1 109 ? 7.406 -21.609 -18.312 1 87.25 109 LYS A C 1
ATOM 816 O O . LYS A 1 109 ? 7.461 -22.812 -18.562 1 87.25 109 LYS A O 1
ATOM 821 N N . SER A 1 110 ? 8.43 -20.922 -17.922 1 89.12 110 SER A N 1
ATOM 822 C CA . SER A 1 110 ? 9.742 -21.547 -17.75 1 89.12 110 SER A CA 1
ATOM 823 C C . SER A 1 110 ? 9.875 -22.141 -16.344 1 89.12 110 SER A C 1
ATOM 825 O O . SER A 1 110 ? 10.922 -22.703 -16.016 1 89.12 110 SER A O 1
ATOM 827 N N . GLY A 1 111 ? 8.844 -21.984 -15.492 1 89.38 111 GLY A N 1
ATOM 828 C CA . GLY A 1 111 ? 8.867 -22.531 -14.148 1 89.38 111 GLY A CA 1
ATOM 829 C C . GLY A 1 111 ? 9.461 -21.594 -13.125 1 89.38 111 GLY A C 1
ATOM 830 O O . GLY A 1 111 ? 9.664 -21.969 -11.969 1 89.38 111 GLY A O 1
ATOM 831 N N . LYS A 1 112 ? 9.773 -20.391 -13.609 1 92.5 112 LYS A N 1
ATOM 832 C CA . LYS A 1 112 ? 10.352 -19.406 -12.703 1 92.5 112 LYS A CA 1
ATOM 833 C C . LYS A 1 112 ? 9.258 -18.625 -11.977 1 92.5 112 LYS A C 1
ATOM 835 O O . LYS A 1 112 ? 8.25 -18.25 -12.578 1 92.5 112 LYS A O 1
ATOM 840 N N . GLU A 1 113 ? 9.594 -18.375 -10.75 1 95.5 113 GLU A N 1
ATOM 841 C CA . GLU A 1 113 ? 8.656 -17.562 -9.984 1 95.5 113 GLU A CA 1
ATOM 842 C C . GLU A 1 113 ? 8.859 -16.078 -10.266 1 95.5 113 GLU A C 1
ATOM 844 O O . GLU A 1 113 ? 9.992 -15.594 -10.297 1 95.5 113 GLU A O 1
ATOM 849 N N . VAL A 1 114 ? 7.742 -15.375 -10.469 1 97 114 VAL A N 1
ATOM 850 C CA . VAL A 1 114 ? 7.77 -13.953 -10.773 1 97 114 VAL A CA 1
ATOM 851 C C . VAL A 1 114 ? 6.699 -13.227 -9.961 1 97 114 VAL A C 1
ATOM 853 O O . VAL A 1 114 ? 5.559 -13.688 -9.875 1 97 114 VAL A O 1
ATOM 856 N N . LEU A 1 115 ? 7.113 -12.148 -9.305 1 98.19 115 LEU A N 1
ATOM 857 C CA . LEU A 1 115 ? 6.141 -11.234 -8.719 1 98.19 115 LEU A CA 1
ATOM 858 C C . LEU A 1 115 ? 5.82 -10.094 -9.68 1 98.19 115 LEU A C 1
ATOM 860 O O . LEU A 1 115 ? 6.699 -9.297 -10.023 1 98.19 115 LEU A O 1
ATOM 864 N N . LYS A 1 116 ? 4.598 -10.008 -10.133 1 98.25 116 LYS A N 1
ATOM 865 C CA . LYS A 1 116 ? 4.113 -8.828 -10.836 1 98.25 116 LYS A CA 1
ATOM 866 C C . LYS A 1 116 ? 3.541 -7.797 -9.867 1 98.25 116 LYS A C 1
ATOM 868 O O . LYS A 1 116 ? 2.574 -8.078 -9.156 1 98.25 116 LYS A O 1
ATOM 873 N N . THR A 1 117 ? 4.164 -6.609 -9.844 1 98.75 117 THR A N 1
ATOM 874 C CA . THR A 1 117 ? 3.729 -5.637 -8.852 1 98.75 117 THR A CA 1
ATOM 875 C C . THR A 1 117 ? 3.525 -4.266 -9.484 1 98.75 117 THR A C 1
ATOM 877 O O . THR A 1 117 ? 4.086 -3.977 -10.547 1 98.75 117 THR A O 1
ATOM 880 N N . LYS A 1 118 ? 2.711 -3.486 -8.945 1 98.81 118 LYS A N 1
ATOM 881 C CA . LYS A 1 118 ? 2.555 -2.045 -9.133 1 98.81 118 LYS A CA 1
ATOM 882 C C . LYS A 1 118 ? 2.721 -1.3 -7.809 1 98.81 118 LYS A C 1
ATOM 884 O O . LYS A 1 118 ? 2.387 -1.828 -6.746 1 98.81 118 LYS A O 1
ATOM 889 N N . TRP A 1 119 ? 3.244 -0.037 -7.891 1 98.81 119 TRP A N 1
ATOM 890 C CA . TRP A 1 119 ? 3.537 0.661 -6.645 1 98.81 119 TRP A CA 1
ATOM 891 C C . TRP A 1 119 ? 3.154 2.133 -6.742 1 98.81 119 TRP A C 1
ATOM 893 O O . TRP A 1 119 ? 3.029 2.678 -7.84 1 98.81 119 TRP A O 1
ATOM 903 N N . LEU A 1 120 ? 2.883 2.705 -5.602 1 98.88 120 LEU A N 1
ATOM 904 C CA . LEU A 1 120 ? 2.771 4.141 -5.363 1 98.88 120 LEU A CA 1
ATOM 905 C C . LEU A 1 120 ? 3.852 4.617 -4.398 1 98.88 120 LEU A C 1
ATOM 907 O O . LEU A 1 120 ? 4.184 3.92 -3.438 1 98.88 120 LEU A O 1
ATOM 911 N N . GLN A 1 121 ? 4.363 5.785 -4.664 1 98.62 121 GLN A N 1
ATOM 912 C CA . GLN A 1 121 ? 5.246 6.473 -3.729 1 98.62 121 GLN A CA 1
ATOM 913 C C . GLN A 1 121 ? 4.723 7.867 -3.4 1 98.62 121 GLN A C 1
ATOM 915 O O . GLN A 1 121 ? 4.562 8.703 -4.293 1 98.62 121 GLN A O 1
ATOM 920 N N . ARG A 1 122 ? 4.453 8.094 -2.123 1 98.31 122 ARG A N 1
ATOM 921 C CA . ARG A 1 122 ? 3.988 9.391 -1.648 1 98.31 122 ARG A CA 1
ATOM 922 C C . ARG A 1 122 ? 5.141 10.211 -1.073 1 98.31 122 ARG A C 1
ATOM 924 O O . ARG A 1 122 ? 5.699 9.859 -0.031 1 98.31 122 ARG A O 1
ATOM 931 N N . LEU A 1 123 ? 5.422 11.242 -1.734 1 96.88 123 LEU A N 1
ATOM 932 C CA . LEU A 1 123 ? 6.391 12.203 -1.213 1 96.88 123 LEU A CA 1
ATOM 933 C C . LEU A 1 123 ? 5.723 13.18 -0.255 1 96.88 123 LEU A C 1
ATOM 935 O O . LEU A 1 123 ? 4.574 13.586 -0.471 1 96.88 123 LEU A O 1
ATOM 939 N N . ALA A 1 124 ? 6.414 13.562 0.761 1 95.75 124 ALA A N 1
ATOM 940 C CA . ALA A 1 124 ? 5.895 14.578 1.672 1 95.75 124 ALA A CA 1
ATOM 941 C C . ALA A 1 124 ? 5.934 15.961 1.028 1 95.75 124 ALA A C 1
ATOM 943 O O . ALA A 1 124 ? 6.953 16.359 0.463 1 95.75 124 ALA A O 1
ATOM 944 N N . VAL A 1 125 ? 4.801 16.656 1.083 1 95.69 125 VAL A N 1
ATOM 945 C CA . VAL A 1 125 ? 4.75 18.047 0.646 1 95.69 125 VAL A CA 1
ATOM 946 C C . VAL A 1 125 ? 4.27 18.938 1.793 1 95.69 125 VAL A C 1
ATOM 948 O O . VAL A 1 125 ? 3.504 18.484 2.65 1 95.69 125 VAL A O 1
ATOM 951 N N . ASP A 1 126 ? 4.672 20.141 1.82 1 91.56 126 ASP A N 1
ATOM 952 C CA . ASP A 1 126 ? 4.406 21.031 2.947 1 91.56 126 ASP A CA 1
ATOM 953 C C . ASP A 1 126 ? 2.982 21.578 2.896 1 91.56 126 ASP A C 1
ATOM 955 O O . ASP A 1 126 ? 2.396 21.891 3.934 1 91.56 126 ASP A O 1
ATOM 959 N N . ASP A 1 127 ? 2.527 21.703 1.637 1 92.19 127 ASP A N 1
ATOM 960 C CA . ASP A 1 127 ? 1.23 22.344 1.449 1 92.19 127 ASP A CA 1
ATOM 961 C C . ASP A 1 127 ? 0.315 21.484 0.577 1 92.19 127 ASP A C 1
ATOM 963 O O . ASP A 1 127 ? 0.761 20.906 -0.412 1 92.19 127 ASP A O 1
ATOM 967 N N . ILE A 1 128 ? -0.93 21.516 0.973 1 93.81 128 ILE A N 1
ATOM 968 C CA . ILE A 1 128 ? -1.936 20.734 0.25 1 93.81 128 ILE A CA 1
ATOM 969 C C . ILE A 1 128 ? -1.967 21.172 -1.213 1 93.81 128 ILE A C 1
ATOM 971 O O . ILE A 1 128 ? -2.326 20.391 -2.094 1 93.81 128 ILE A O 1
ATOM 975 N N . SER A 1 129 ? -1.606 22.406 -1.592 1 94.88 129 SER A N 1
ATOM 976 C CA . SER A 1 129 ? -1.59 22.891 -2.969 1 94.88 129 SER A CA 1
ATOM 977 C C . SER A 1 129 ? -0.569 22.125 -3.811 1 94.88 129 SER A C 1
ATOM 979 O O . SER A 1 129 ? -0.632 22.156 -5.039 1 94.88 129 SER A O 1
ATOM 981 N N . ASP A 1 130 ? 0.326 21.438 -3.227 1 95.94 130 ASP A N 1
ATOM 982 C CA . ASP A 1 130 ? 1.361 20.688 -3.93 1 95.94 130 ASP A CA 1
ATOM 983 C C . ASP A 1 130 ? 0.989 19.203 -4.035 1 95.94 130 ASP A C 1
ATOM 985 O O . ASP A 1 130 ? 1.801 18.375 -4.465 1 95.94 130 ASP A O 1
ATOM 989 N N . ASP A 1 131 ? -0.208 18.891 -3.635 1 96.25 131 ASP A N 1
ATOM 990 C CA . ASP A 1 131 ? -0.663 17.5 -3.65 1 96.25 131 ASP A CA 1
ATOM 991 C C . ASP A 1 131 ? -0.618 16.922 -5.062 1 96.25 131 ASP A C 1
ATOM 993 O O . ASP A 1 131 ? -0.348 15.734 -5.246 1 96.25 131 ASP A O 1
ATOM 997 N N . TRP A 1 132 ? -0.864 17.719 -6.141 1 96.5 132 TRP A N 1
ATOM 998 C CA . TRP A 1 132 ? -1.018 17.25 -7.516 1 96.5 132 TRP A CA 1
ATOM 999 C C . TRP A 1 132 ? 0.26 16.578 -8.008 1 96.5 132 TRP A C 1
ATOM 1001 O O . TRP A 1 132 ? 0.222 15.766 -8.938 1 96.5 132 TRP A O 1
ATOM 1011 N N . LYS A 1 133 ? 1.388 16.828 -7.414 1 97.62 133 LYS A N 1
ATOM 1012 C CA . LYS A 1 133 ? 2.662 16.281 -7.871 1 97.62 133 LYS A CA 1
ATOM 1013 C C . LYS A 1 133 ? 3.271 15.352 -6.816 1 97.62 133 LYS A C 1
ATOM 1015 O O . LYS A 1 133 ? 4.449 15 -6.898 1 97.62 133 LYS A O 1
ATOM 1020 N N . ALA A 1 134 ? 2.609 14.961 -5.773 1 98 134 ALA A N 1
ATOM 1021 C CA . ALA A 1 134 ? 3.209 14.375 -4.574 1 98 134 ALA A CA 1
ATOM 1022 C C . ALA A 1 134 ? 3.268 12.859 -4.676 1 98 134 ALA A C 1
ATOM 1024 O O . ALA A 1 134 ? 3.904 12.195 -3.852 1 98 134 ALA A O 1
ATOM 1025 N N . THR A 1 135 ? 2.576 12.211 -5.621 1 98.62 135 THR A N 1
ATOM 1026 C CA . THR A 1 135 ? 2.541 10.758 -5.66 1 98.62 135 THR A CA 1
ATOM 1027 C C . THR A 1 135 ? 3.055 10.242 -7.004 1 98.62 135 THR A C 1
ATOM 1029 O O . THR A 1 135 ? 2.596 10.68 -8.062 1 98.62 135 THR A O 1
ATOM 1032 N N . ARG A 1 136 ? 3.963 9.336 -6.965 1 98.5 136 ARG A N 1
ATOM 1033 C CA . ARG A 1 136 ? 4.484 8.625 -8.133 1 98.5 136 ARG A CA 1
ATOM 1034 C C . ARG A 1 136 ? 3.885 7.23 -8.234 1 98.5 136 ARG A C 1
ATOM 1036 O O . ARG A 1 136 ? 3.488 6.641 -7.227 1 98.5 136 ARG A O 1
ATOM 1043 N N . VAL A 1 137 ? 3.811 6.789 -9.422 1 98.56 137 VAL A N 1
ATOM 1044 C CA . VAL A 1 137 ? 3.268 5.461 -9.68 1 98.56 137 VAL A CA 1
ATOM 1045 C C . VAL A 1 137 ? 4.18 4.711 -10.656 1 98.56 137 VAL A C 1
ATOM 1047 O O . VAL A 1 137 ? 4.762 5.312 -11.555 1 98.56 137 VAL A O 1
ATOM 1050 N N . GLY A 1 138 ? 4.348 3.424 -10.461 1 98.06 138 GLY A N 1
ATOM 1051 C CA . GLY A 1 138 ? 5.121 2.605 -11.383 1 98.06 138 GLY A CA 1
ATOM 1052 C C . GLY A 1 138 ? 4.84 1.121 -11.242 1 98.06 138 GLY A C 1
ATOM 1053 O O . GLY A 1 138 ? 3.883 0.726 -10.57 1 98.06 138 GLY A O 1
ATOM 1054 N N . ASN A 1 139 ? 5.52 0.362 -11.984 1 98.25 139 ASN A N 1
ATOM 1055 C CA . ASN A 1 139 ? 5.453 -1.096 -11.945 1 98.25 139 ASN A CA 1
ATOM 1056 C C . ASN A 1 139 ? 6.836 -1.716 -11.789 1 98.25 139 ASN A C 1
ATOM 1058 O O . ASN A 1 139 ? 7.832 -1.143 -12.234 1 98.25 139 ASN A O 1
ATOM 1062 N N . ASN A 1 140 ? 6.902 -2.828 -11.164 1 98.38 140 ASN A N 1
ATOM 1063 C CA . ASN A 1 140 ? 8.117 -3.641 -11.102 1 98.38 140 ASN A CA 1
ATOM 1064 C C . ASN A 1 140 ? 7.801 -5.125 -11.242 1 98.38 140 ASN A C 1
ATOM 1066 O O . ASN A 1 140 ? 6.801 -5.605 -10.703 1 98.38 140 ASN A O 1
ATOM 1070 N N . ASP A 1 141 ? 8.617 -5.844 -11.914 1 98.12 141 ASP A N 1
ATOM 1071 C CA . ASP A 1 141 ? 8.656 -7.301 -11.875 1 98.12 141 ASP A CA 1
ATOM 1072 C C . ASP A 1 141 ? 9.82 -7.801 -11.023 1 98.12 141 ASP A C 1
ATOM 1074 O O . ASP A 1 141 ? 10.961 -7.359 -11.203 1 98.12 141 ASP A O 1
ATOM 1078 N N . PHE A 1 142 ? 9.484 -8.695 -10.148 1 98.38 142 PHE A N 1
ATOM 1079 C CA . PHE A 1 142 ? 10.523 -9.297 -9.312 1 98.38 142 PHE A CA 1
ATOM 1080 C C . PHE A 1 142 ? 10.758 -10.75 -9.703 1 98.38 142 PHE A C 1
ATOM 1082 O O . PHE A 1 142 ? 9.82 -11.469 -10.039 1 98.38 142 PHE A O 1
ATOM 1089 N N . THR A 1 143 ? 11.953 -11.141 -9.625 1 97.38 143 THR A N 1
ATOM 1090 C CA . THR A 1 143 ? 12.32 -12.547 -9.773 1 97.38 143 THR A CA 1
ATOM 1091 C C . THR A 1 143 ? 13.047 -13.055 -8.531 1 97.38 143 THR A C 1
ATOM 1093 O O . THR A 1 143 ? 13.742 -12.289 -7.863 1 97.38 143 THR A O 1
ATOM 1096 N N . ARG A 1 144 ? 12.789 -14.32 -8.258 1 96.81 144 ARG A N 1
ATOM 1097 C CA . ARG A 1 144 ? 13.406 -14.922 -7.082 1 96.81 144 ARG A CA 1
ATOM 1098 C C . ARG A 1 144 ? 14.922 -14.984 -7.223 1 96.81 144 ARG A C 1
ATOM 1100 O O . ARG A 1 144 ? 15.438 -15.375 -8.273 1 96.81 144 ARG A O 1
ATOM 1107 N N . GLN A 1 145 ? 15.586 -14.508 -6.168 1 92.81 145 GLN A N 1
ATOM 1108 C CA . GLN A 1 145 ? 17.031 -14.672 -6.137 1 92.81 145 GLN A CA 1
ATOM 1109 C C . GLN A 1 145 ? 17.422 -16.094 -5.727 1 92.81 145 GLN A C 1
ATOM 1111 O O . GLN A 1 145 ? 16.953 -16.594 -4.691 1 92.81 145 GLN A O 1
ATOM 1116 N N . ARG A 1 146 ? 17.828 -16.953 -6.605 1 77.31 146 ARG A N 1
ATOM 1117 C CA . ARG A 1 146 ? 18.234 -18.328 -6.289 1 77.31 146 ARG A CA 1
ATOM 1118 C C . ARG A 1 146 ? 19.625 -18.344 -5.672 1 77.31 146 ARG A C 1
ATOM 1120 O O . ARG A 1 146 ? 20.5 -17.578 -6.062 1 77.31 146 ARG A O 1
ATOM 1127 N N . THR A 1 147 ? 19.578 -18.641 -4.332 1 59.72 147 THR A N 1
ATOM 1128 C CA . THR A 1 147 ? 20.891 -18.891 -3.771 1 59.72 147 THR A CA 1
ATOM 1129 C C . THR A 1 147 ? 21.609 -20 -4.539 1 59.72 147 THR A C 1
ATOM 1131 O O . THR A 1 147 ? 20.969 -20.906 -5.062 1 59.72 147 THR A O 1
ATOM 1134 N N . VAL A 1 148 ? 22.75 -19.688 -5.184 1 52.88 148 VAL A N 1
ATOM 1135 C CA . VAL A 1 148 ? 23.656 -20.609 -5.867 1 52.88 148 VAL A CA 1
ATOM 1136 C C . VAL A 1 148 ? 23.672 -21.953 -5.137 1 52.88 148 VAL A C 1
ATOM 1138 O O . VAL A 1 148 ? 24.141 -22.953 -5.676 1 52.88 148 VAL A O 1
ATOM 1141 N N . GLU A 1 149 ? 23.359 -22.125 -3.998 1 44.97 149 GLU A N 1
ATOM 1142 C CA . GLU A 1 149 ? 23.672 -23.469 -3.535 1 44.97 149 GLU A CA 1
ATOM 1143 C C . GLU A 1 149 ? 22.719 -24.5 -4.16 1 44.97 149 GLU A C 1
ATOM 1145 O O . GLU A 1 149 ? 22.828 -25.703 -3.889 1 44.97 149 GLU A O 1
ATOM 1150 N N . GLU A 1 150 ? 21.625 -24.094 -4.895 1 38.91 150 GLU A N 1
ATOM 1151 C CA . GLU A 1 150 ? 20.984 -25.266 -5.492 1 38.91 150 GLU A CA 1
ATOM 1152 C C . GLU A 1 150 ? 21.531 -25.516 -6.898 1 38.91 150 GLU A C 1
ATOM 1154 O O . GLU A 1 150 ? 21.812 -24.578 -7.641 1 38.91 150 GLU A O 1
ATOM 1159 N N . MET B 1 1 ? 12.312 84.625 41.719 1 34.66 1 MET B N 1
ATOM 1160 C CA . MET B 1 1 ? 12.375 83.875 40.469 1 34.66 1 MET B CA 1
ATOM 1161 C C . MET B 1 1 ? 12.133 82.438 40.625 1 34.66 1 MET B C 1
ATOM 1163 O O . MET B 1 1 ? 13.023 81.688 41.062 1 34.66 1 MET B O 1
ATOM 1167 N N . VAL B 1 2 ? 10.953 82.062 41.188 1 51.97 2 VAL B N 1
ATOM 1168 C CA . VAL B 1 2 ? 10.484 80.75 41.562 1 51.97 2 VAL B CA 1
ATOM 1169 C C . VAL B 1 2 ? 10.422 79.875 40.312 1 51.97 2 VAL B C 1
ATOM 1171 O O . VAL B 1 2 ? 9.672 80.125 39.375 1 51.97 2 VAL B O 1
ATOM 1174 N N . HIS B 1 3 ? 11.617 79.375 39.844 1 49.88 3 HIS B N 1
ATOM 1175 C CA . HIS B 1 3 ? 11.68 78.5 38.688 1 49.88 3 HIS B CA 1
ATOM 1176 C C . HIS B 1 3 ? 10.758 77.312 38.875 1 49.88 3 HIS B C 1
ATOM 1178 O O . HIS B 1 3 ? 10.742 76.688 39.938 1 49.88 3 HIS B O 1
ATOM 1184 N N . ALA B 1 4 ? 9.633 77.312 38.156 1 53.53 4 ALA B N 1
ATOM 1185 C CA . ALA B 1 4 ? 8.648 76.25 37.969 1 53.53 4 ALA B CA 1
ATOM 1186 C C . ALA B 1 4 ? 9.312 74.938 37.5 1 53.53 4 ALA B C 1
ATOM 1188 O O . ALA B 1 4 ? 9.984 74.875 36.469 1 53.53 4 ALA B O 1
ATOM 1189 N N . THR B 1 5 ? 9.812 74.125 38.406 1 54.72 5 THR B N 1
ATOM 1190 C CA . THR B 1 5 ? 10.266 72.75 38.062 1 54.72 5 THR B CA 1
ATOM 1191 C C . THR B 1 5 ? 9.195 72 37.281 1 54.72 5 THR B C 1
ATOM 1193 O O . THR B 1 5 ? 8.047 71.938 37.719 1 54.72 5 THR B O 1
ATOM 1196 N N . SER B 1 6 ? 9.172 72 35.938 1 51.47 6 SER B N 1
ATOM 1197 C CA . SER B 1 6 ? 8.297 71.25 35.062 1 51.47 6 SER B CA 1
ATOM 1198 C C . SER B 1 6 ? 8.312 69.75 35.438 1 51.47 6 SER B C 1
ATOM 1200 O O . SER B 1 6 ? 9.383 69.188 35.562 1 51.47 6 SER B O 1
ATOM 1202 N N . PRO B 1 7 ? 7.219 69.125 36.062 1 54.94 7 PRO B N 1
ATOM 1203 C CA . PRO B 1 7 ? 7.168 67.688 36.25 1 54.94 7 PRO B CA 1
ATOM 1204 C C . PRO B 1 7 ? 7.367 66.938 34.969 1 54.94 7 PRO B C 1
ATOM 1206 O O . PRO B 1 7 ? 6.809 67.312 33.938 1 54.94 7 PRO B O 1
ATOM 1209 N N . LEU B 1 8 ? 8.539 66.375 34.656 1 53.69 8 LEU B N 1
ATOM 1210 C CA . LEU B 1 8 ? 8.781 65.375 33.594 1 53.69 8 LEU B CA 1
ATOM 1211 C C . LEU B 1 8 ? 7.742 64.25 33.656 1 53.69 8 LEU B C 1
ATOM 1213 O O . LEU B 1 8 ? 7.703 63.5 34.625 1 53.69 8 LEU B O 1
ATOM 1217 N N . LEU B 1 9 ? 6.477 64.438 33.094 1 51.12 9 LEU B N 1
ATOM 1218 C CA . LEU B 1 9 ? 5.543 63.344 32.906 1 51.12 9 LEU B CA 1
ATOM 1219 C C . LEU B 1 9 ? 6.207 62.219 32.156 1 51.12 9 LEU B C 1
ATOM 1221 O O . LEU B 1 9 ? 6.59 62.375 30.984 1 51.12 9 LEU B O 1
ATOM 1225 N N . LEU B 1 10 ? 6.898 61.281 32.812 1 55.47 10 LEU B N 1
ATOM 1226 C CA . LEU B 1 10 ? 7.34 60 32.219 1 55.47 10 LEU B CA 1
ATOM 1227 C C . LEU B 1 10 ? 6.168 59.25 31.594 1 55.47 10 LEU B C 1
ATOM 1229 O O . LEU B 1 10 ? 5.277 58.781 32.312 1 55.47 10 LEU B O 1
ATOM 1233 N N . LEU B 1 11 ? 5.785 59.625 30.391 1 52.56 11 LEU B N 1
ATOM 1234 C CA . LEU B 1 11 ? 4.887 58.781 29.609 1 52.56 11 LEU B CA 1
ATOM 1235 C C . LEU B 1 11 ? 5.406 57.344 29.531 1 52.56 11 LEU B C 1
ATOM 1237 O O . LEU B 1 11 ? 6.449 57.094 28.922 1 52.56 11 LEU B O 1
ATOM 1241 N N . LEU B 1 12 ? 5.156 56.5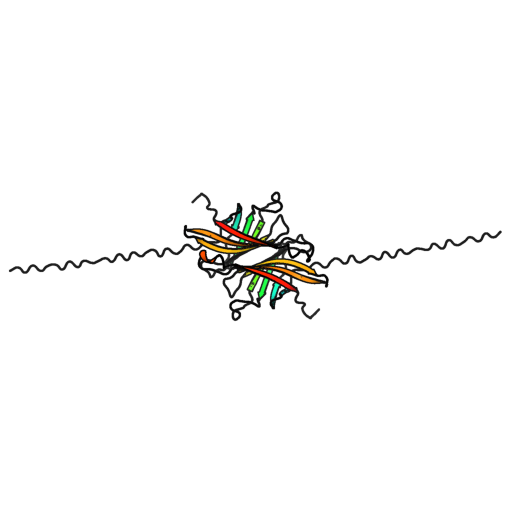 30.531 1 54.09 12 LEU B N 1
ATOM 1242 C CA . LEU B 1 12 ? 5.328 55.031 30.438 1 54.09 12 LEU B CA 1
ATOM 1243 C C . LEU B 1 12 ? 4.605 54.5 29.219 1 54.09 12 LEU B C 1
ATOM 1245 O O . LEU B 1 12 ? 3.371 54.469 29.172 1 54.09 12 LEU B O 1
ATOM 1249 N N . LEU B 1 13 ? 5.129 54.625 28.047 1 53.56 13 LEU B N 1
ATOM 1250 C CA . LEU B 1 13 ? 4.633 53.875 26.906 1 53.56 13 LEU B CA 1
ATOM 1251 C C . LEU B 1 13 ? 4.551 52.375 27.219 1 53.56 13 LEU B C 1
ATOM 1253 O O . LEU B 1 13 ? 5.574 51.719 27.438 1 53.56 13 LEU B O 1
ATOM 1257 N N . LEU B 1 14 ? 3.5 51.812 27.906 1 54.03 14 LEU B N 1
ATOM 1258 C CA . LEU B 1 14 ? 3.174 50.406 27.969 1 54.03 14 LEU B CA 1
ATOM 1259 C C . LEU B 1 14 ? 3.203 49.781 26.578 1 54.03 14 LEU B C 1
ATOM 1261 O O . LEU B 1 14 ? 2.354 50.094 25.75 1 54.03 14 LEU B O 1
ATOM 1265 N N . SER B 1 15 ? 4.395 49.469 26.062 1 55.81 15 SER B N 1
ATOM 1266 C CA . SER B 1 15 ? 4.434 48.625 24.891 1 55.81 15 SER B CA 1
ATOM 1267 C C . SER B 1 15 ? 3.572 47.375 25.078 1 55.81 15 SER B C 1
ATOM 1269 O O . SER B 1 15 ? 3.898 46.5 25.891 1 55.81 15 SER B O 1
ATOM 1271 N N . LEU B 1 16 ? 2.234 47.344 24.969 1 56.75 16 LEU B N 1
ATOM 1272 C CA . LEU B 1 16 ? 1.438 46.156 24.812 1 56.75 16 LEU B CA 1
ATOM 1273 C C . LEU B 1 16 ? 2.09 45.188 23.812 1 56.75 16 LEU B C 1
ATOM 1275 O O . LEU B 1 16 ? 2.088 45.438 22.609 1 56.75 16 LEU B O 1
ATOM 1279 N N . ALA B 1 17 ? 3.139 44.5 24.219 1 55.97 17 ALA B N 1
ATOM 1280 C CA . ALA B 1 17 ? 3.527 43.344 23.391 1 55.97 17 ALA B CA 1
ATOM 1281 C C . ALA B 1 17 ? 2.318 42.5 23.047 1 55.97 17 ALA B C 1
ATOM 1283 O O . ALA B 1 17 ? 1.755 41.812 23.922 1 55.97 17 ALA B O 1
ATOM 1284 N N . LEU B 1 18 ? 1.493 42.812 22.078 1 56.53 18 LEU B N 1
ATOM 1285 C CA . LEU B 1 18 ? 0.574 41.812 21.531 1 56.53 18 LEU B CA 1
ATOM 1286 C C . LEU B 1 18 ? 1.268 40.469 21.359 1 56.53 18 LEU B C 1
ATOM 1288 O O . LEU B 1 18 ? 2.041 40.281 20.406 1 56.53 18 LEU B O 1
ATOM 1292 N N . VAL B 1 19 ? 1.551 39.719 22.406 1 52.91 19 VAL B N 1
ATOM 1293 C CA . VAL B 1 19 ? 1.849 38.312 22.203 1 52.91 19 VAL B CA 1
ATOM 1294 C C . VAL B 1 19 ? 0.839 37.688 21.234 1 52.91 19 VAL B C 1
ATOM 1296 O O . VAL B 1 19 ? -0.339 37.562 21.578 1 52.91 19 VAL B O 1
ATOM 1299 N N . ALA B 1 20 ? 0.984 37.875 19.922 1 53.88 20 ALA B N 1
ATOM 1300 C CA . ALA B 1 20 ? 0.206 37.031 19.016 1 53.88 20 ALA B CA 1
ATOM 1301 C C . ALA B 1 20 ? 0.271 35.562 19.469 1 53.88 20 ALA B C 1
ATOM 1303 O O . ALA B 1 20 ? 1.358 35.031 19.672 1 53.88 20 ALA B O 1
ATOM 1304 N N . PRO B 1 21 ? -0.619 35 20.219 1 50.47 21 PRO B N 1
ATOM 1305 C CA . PRO B 1 21 ? -0.518 33.562 20.359 1 50.47 21 PRO B CA 1
ATOM 1306 C C . PRO B 1 21 ? 0.029 32.875 19.094 1 50.47 21 PRO B C 1
ATOM 1308 O O . PRO B 1 21 ? -0.405 33.188 17.984 1 50.47 21 PRO B O 1
ATOM 1311 N N . GLY B 1 22 ? 1.25 32.656 19 1 47.19 22 GLY B N 1
ATOM 1312 C CA . GLY B 1 22 ? 1.66 31.75 17.922 1 47.19 22 GLY B CA 1
ATOM 1313 C C . GLY B 1 22 ? 0.609 30.719 17.578 1 47.19 22 GLY B C 1
ATOM 1314 O O . GLY B 1 22 ? 0.298 29.844 18.391 1 47.19 22 GLY B O 1
ATOM 1315 N N . LEU B 1 23 ? -0.516 30.984 16.938 1 47.88 23 LEU B N 1
ATOM 1316 C CA . LEU B 1 23 ? -1.429 30 16.375 1 47.88 23 LEU B CA 1
ATOM 1317 C C . LEU B 1 23 ? -0.679 28.734 15.977 1 47.88 23 LEU B C 1
ATOM 1319 O O . LEU B 1 23 ? 0.06 28.719 14.992 1 47.88 23 LEU B O 1
ATOM 1323 N N . SER B 1 24 ? -0.097 28.016 16.953 1 50.78 24 SER B N 1
ATOM 1324 C CA . SER B 1 24 ? 0.434 26.688 16.672 1 50.78 24 SER B CA 1
ATOM 1325 C C . SER B 1 24 ? -0.379 25.984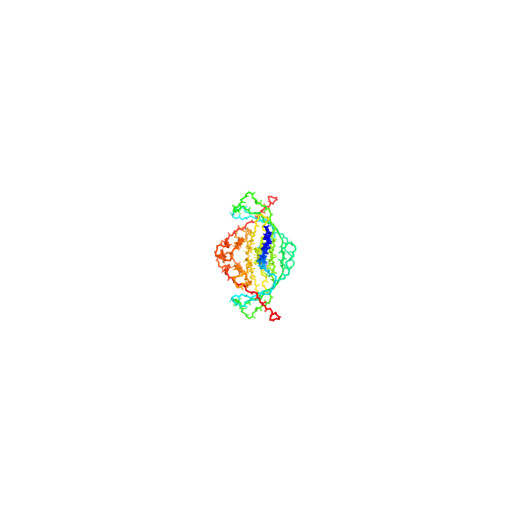 15.586 1 50.78 24 SER B C 1
ATOM 1327 O O . SER B 1 24 ? -1.604 25.891 15.688 1 50.78 24 SER B O 1
ATOM 1329 N N . ALA B 1 25 ? -0.003 26.141 14.352 1 61.44 25 ALA B N 1
ATOM 1330 C CA . ALA B 1 25 ? -0.672 25.5 13.219 1 61.44 25 ALA B CA 1
ATOM 1331 C C . ALA B 1 25 ? -1.147 24.109 13.594 1 61.44 25 ALA B C 1
ATOM 1333 O O . ALA B 1 25 ? -0.37 23.297 14.094 1 61.44 25 ALA B O 1
ATOM 1334 N N . ARG B 1 26 ? -2.432 23.875 13.812 1 77.19 26 ARG B N 1
ATOM 1335 C CA . ARG B 1 26 ? -3.057 22.594 14.133 1 77.19 26 ARG B CA 1
ATOM 1336 C C . ARG B 1 26 ? -2.525 21.484 13.227 1 77.19 26 ARG B C 1
ATOM 1338 O O . ARG B 1 26 ? -2.412 21.672 12.016 1 77.19 26 ARG B O 1
ATOM 1345 N N . LYS B 1 27 ? -1.845 20.531 13.836 1 87.06 27 LYS B N 1
ATOM 1346 C CA . LYS B 1 27 ? -1.335 19.375 13.109 1 87.06 27 LYS B CA 1
ATOM 1347 C C . LYS B 1 27 ? -2.443 18.359 12.852 1 87.06 27 LYS B C 1
ATOM 1349 O O . LYS B 1 27 ? -3.264 18.078 13.727 1 87.06 27 LYS B O 1
ATOM 1354 N N . CYS B 1 28 ? -2.578 17.891 11.648 1 93.31 28 CYS B N 1
ATOM 1355 C CA . CYS B 1 28 ? -3.561 16.875 11.273 1 93.31 28 CYS B CA 1
ATOM 1356 C C . CYS B 1 28 ? -3.248 15.547 11.93 1 93.31 28 CYS B C 1
ATOM 1358 O O . CYS B 1 28 ? -2.113 15.07 11.867 1 93.31 28 CYS B O 1
ATOM 1360 N N . SER B 1 29 ? -4.188 14.945 12.609 1 93.44 29 SER B N 1
ATOM 1361 C CA . SER B 1 29 ? -4.043 13.625 13.219 1 93.44 29 SER B CA 1
ATOM 1362 C C . SER B 1 29 ? -4.641 12.539 12.336 1 93.44 29 SER B C 1
ATOM 1364 O O . SER B 1 29 ? -5.801 12.633 11.93 1 93.44 29 SER B O 1
ATOM 1366 N N . LEU B 1 30 ? -3.928 11.492 12.094 1 96.69 30 LEU B N 1
ATOM 1367 C CA . LEU B 1 30 ? -4.379 10.406 11.234 1 96.69 30 LEU B CA 1
ATOM 1368 C C . LEU B 1 30 ? -5.438 9.562 11.938 1 96.69 30 LEU B C 1
ATOM 1370 O O . LEU B 1 30 ? -6.367 9.07 11.297 1 96.69 30 LEU B O 1
ATOM 1374 N N . THR B 1 31 ? -5.289 9.398 13.273 1 97.06 31 THR B N 1
ATOM 1375 C CA . THR B 1 31 ? -6.18 8.562 14.062 1 97.06 31 THR B CA 1
ATOM 1376 C C . THR B 1 31 ? -7.602 9.117 14.047 1 97.06 31 THR B C 1
ATOM 1378 O O . THR B 1 31 ? -7.812 10.312 14.25 1 97.06 31 THR B O 1
ATOM 1381 N N . GLY B 1 32 ? -8.547 8.203 13.742 1 97.81 32 GLY B N 1
ATOM 1382 C CA . GLY B 1 32 ? -9.938 8.633 13.773 1 97.81 32 GLY B CA 1
ATOM 1383 C C . GLY B 1 32 ? -10.781 8.016 12.672 1 97.81 32 GLY B C 1
ATOM 1384 O O . GLY B 1 32 ? -10.352 7.062 12.016 1 97.81 32 GLY B O 1
ATOM 1385 N N . LYS B 1 33 ? -12.047 8.438 12.617 1 98.38 33 LYS B N 1
ATOM 1386 C CA . LYS B 1 33 ? -13 7.973 11.617 1 98.38 33 LYS B CA 1
ATOM 1387 C C . LYS B 1 33 ? -13.055 8.93 10.43 1 98.38 33 LYS B C 1
ATOM 1389 O O . LYS B 1 33 ? -13.141 10.148 10.609 1 98.38 33 LYS B O 1
ATOM 1394 N N . TRP B 1 34 ? -13.039 8.352 9.266 1 98.44 34 TRP B N 1
ATOM 1395 C CA . TRP B 1 34 ? -12.93 9.109 8.023 1 98.44 34 TRP B CA 1
ATOM 1396 C C . TRP B 1 34 ? -13.953 8.633 7.004 1 98.44 34 TRP B C 1
ATOM 1398 O O . TRP B 1 34 ? -14.211 7.434 6.883 1 98.44 34 TRP B O 1
ATOM 1408 N N . ASP B 1 35 ? -14.5 9.461 6.223 1 97.44 35 ASP B N 1
ATOM 1409 C CA . ASP B 1 35 ? -15.305 9.125 5.055 1 97.44 35 ASP B CA 1
ATOM 1410 C C . ASP B 1 35 ? -14.688 9.695 3.777 1 97.44 35 ASP B C 1
ATOM 1412 O O . ASP B 1 35 ? -14.102 10.773 3.799 1 97.44 35 ASP B O 1
ATOM 1416 N N . ASN B 1 36 ? -14.852 8.953 2.697 1 97.62 36 ASN B N 1
ATOM 1417 C CA . ASN B 1 36 ? -14.297 9.508 1.466 1 97.62 36 ASN B CA 1
ATOM 1418 C C . ASN B 1 36 ? -15.398 9.977 0.521 1 97.62 36 ASN B C 1
ATOM 1420 O O . ASN B 1 36 ? -16.578 9.93 0.862 1 97.62 36 ASN B O 1
ATOM 1424 N N . ASP B 1 37 ? -14.984 10.516 -0.624 1 95 37 ASP B N 1
ATOM 1425 C CA . ASP B 1 37 ? -15.852 11.164 -1.606 1 95 37 ASP B CA 1
ATOM 1426 C C . ASP B 1 37 ? -16.797 10.156 -2.262 1 95 37 ASP B C 1
ATOM 1428 O O . ASP B 1 37 ? -17.781 10.539 -2.898 1 95 37 ASP B O 1
ATOM 1432 N N . LEU B 1 38 ? -16.609 8.852 -2.033 1 96.12 38 LEU B N 1
ATOM 1433 C CA . LEU B 1 38 ? -17.453 7.824 -2.619 1 96.12 38 LEU B CA 1
ATOM 1434 C C . LEU B 1 38 ? -18.422 7.262 -1.58 1 96.12 38 LEU B C 1
ATOM 1436 O O . LEU B 1 38 ? -19.266 6.422 -1.901 1 96.12 38 LEU B O 1
ATOM 1440 N N . GLY B 1 39 ? -18.219 7.668 -0.335 1 96 39 GLY B N 1
ATOM 1441 C CA . GLY B 1 39 ? -19.109 7.207 0.722 1 96 39 GLY B CA 1
ATOM 1442 C C . GLY B 1 39 ? -18.516 6.078 1.544 1 96 39 GLY B C 1
ATOM 1443 O O . GLY B 1 39 ? -19.203 5.488 2.379 1 96 39 GLY B O 1
ATOM 1444 N N . SER B 1 40 ? -17.312 5.695 1.306 1 98 40 SER B N 1
ATOM 1445 C CA . SER B 1 40 ? -16.641 4.684 2.115 1 98 40 SER B CA 1
ATOM 1446 C C . SER B 1 40 ? -16.234 5.246 3.477 1 98 40 SER B C 1
ATOM 1448 O O . SER B 1 40 ? -15.992 6.445 3.611 1 98 40 SER B O 1
ATOM 1450 N N . ILE B 1 41 ? -16.141 4.34 4.422 1 98.19 41 ILE B N 1
ATOM 1451 C CA . ILE B 1 41 ? -15.805 4.723 5.789 1 98.19 41 ILE B CA 1
ATOM 1452 C C . ILE B 1 41 ? -14.562 3.957 6.246 1 98.19 41 ILE B C 1
ATOM 1454 O O . ILE B 1 41 ? -14.477 2.74 6.062 1 98.19 41 ILE B O 1
ATOM 1458 N N . MET B 1 42 ? -13.672 4.746 6.824 1 98.69 42 MET B N 1
ATOM 1459 C CA . MET B 1 42 ? -12.43 4.18 7.348 1 98.69 42 MET B CA 1
ATOM 1460 C C . MET B 1 42 ? -12.195 4.629 8.789 1 98.69 42 MET B C 1
ATOM 1462 O O . MET B 1 42 ? -12.406 5.793 9.125 1 98.69 42 MET B O 1
ATOM 1466 N N . THR B 1 43 ? -11.898 3.68 9.625 1 98.56 43 THR B N 1
ATOM 1467 C CA . THR B 1 43 ? -11.461 3.984 10.984 1 98.56 43 THR B CA 1
ATOM 1468 C C . THR B 1 43 ? -10 3.588 11.188 1 98.56 43 THR B C 1
ATOM 1470 O O . THR B 1 43 ? -9.625 2.439 10.945 1 98.56 43 THR B O 1
ATOM 1473 N N . ILE B 1 44 ? -9.234 4.516 11.633 1 98.56 44 ILE B N 1
ATOM 1474 C CA . ILE B 1 44 ? -7.816 4.281 11.898 1 98.56 44 ILE B CA 1
ATOM 1475 C C . ILE B 1 44 ? -7.555 4.363 13.398 1 98.56 44 ILE B C 1
ATOM 1477 O O . ILE B 1 44 ? -7.898 5.355 14.039 1 98.56 44 ILE B O 1
ATOM 1481 N N . GLY B 1 45 ? -6.934 3.344 13.93 1 98.44 45 GLY B N 1
ATOM 1482 C CA . GLY B 1 45 ? -6.594 3.301 15.344 1 98.44 45 GLY B CA 1
ATOM 1483 C C . GLY B 1 45 ? -5.34 4.086 15.68 1 98.44 45 GLY B C 1
ATOM 1484 O O . GLY B 1 45 ? -4.797 4.797 14.828 1 98.44 45 GLY B O 1
ATOM 1485 N N . ALA B 1 46 ? -4.953 3.963 16.938 1 97.5 46 ALA B N 1
ATOM 1486 C CA . ALA B 1 46 ? -3.771 4.668 17.422 1 97.5 46 ALA B CA 1
ATOM 1487 C C . ALA B 1 46 ? -2.521 4.23 16.656 1 97.5 46 ALA B C 1
ATOM 1489 O O . ALA B 1 46 ? -2.359 3.047 16.344 1 97.5 46 ALA B O 1
ATOM 1490 N N . VAL B 1 47 ? -1.706 5.219 16.422 1 96.06 47 VAL B N 1
ATOM 1491 C CA . VAL B 1 47 ? -0.398 4.938 15.844 1 96.06 47 VAL B CA 1
ATOM 1492 C C . VAL B 1 47 ? 0.612 4.652 16.953 1 96.06 47 VAL B C 1
ATOM 1494 O O . VAL B 1 47 ? 0.79 5.461 17.859 1 96.06 47 VAL B O 1
ATOM 1497 N N . ASN B 1 48 ? 1.257 3.529 16.828 1 95.75 48 ASN B N 1
ATOM 1498 C CA . ASN B 1 48 ? 2.195 3.195 17.891 1 95.75 48 ASN B CA 1
ATOM 1499 C C . ASN B 1 48 ? 3.549 3.865 17.688 1 95.75 48 ASN B C 1
ATOM 1501 O O . ASN B 1 48 ? 3.723 4.633 16.734 1 95.75 48 ASN B O 1
ATOM 1505 N N . ASP B 1 49 ? 4.516 3.551 18.531 1 93.25 49 ASP B N 1
ATOM 1506 C CA . ASP B 1 49 ? 5.801 4.246 18.516 1 93.25 49 ASP B CA 1
ATOM 1507 C C . ASP B 1 49 ? 6.594 3.932 17.25 1 93.25 49 ASP B C 1
ATOM 1509 O O . ASP B 1 49 ? 7.465 4.707 16.859 1 93.25 49 ASP B O 1
ATOM 1513 N N . ASN B 1 50 ? 6.309 2.773 16.625 1 92.19 50 ASN B N 1
ATOM 1514 C CA . ASN B 1 50 ? 6.992 2.396 15.391 1 92.19 50 ASN B CA 1
ATOM 1515 C C . ASN B 1 50 ? 6.301 2.98 14.156 1 92.19 50 ASN B C 1
ATOM 1517 O O . ASN B 1 50 ? 6.73 2.748 13.031 1 92.19 50 ASN B O 1
ATOM 1521 N N . GLY B 1 51 ? 5.188 3.707 14.375 1 94.88 51 GLY B N 1
ATOM 1522 C CA . GLY B 1 51 ? 4.41 4.281 13.289 1 94.88 51 GLY B CA 1
ATOM 1523 C C . GLY B 1 51 ? 3.346 3.342 12.758 1 94.88 51 GLY B C 1
ATOM 1524 O O . GLY B 1 51 ? 2.646 3.668 11.797 1 94.88 51 GLY B O 1
ATOM 1525 N N . GLU B 1 52 ? 3.244 2.199 13.305 1 96.25 52 GLU B N 1
ATOM 1526 C CA . GLU B 1 52 ? 2.289 1.205 12.82 1 96.25 52 GLU B CA 1
ATOM 1527 C C . GLU B 1 52 ? 0.889 1.476 13.367 1 96.25 52 GLU B C 1
ATOM 1529 O O . GLU B 1 52 ? 0.735 1.966 14.484 1 96.25 52 GLU B O 1
ATOM 1534 N N . PHE B 1 53 ? -0.095 1.103 12.57 1 97.5 53 PHE B N 1
ATOM 1535 C CA . PHE B 1 53 ? -1.477 1.241 13.016 1 97.5 53 PHE B CA 1
ATOM 1536 C C . PHE B 1 53 ? -2.365 0.193 12.359 1 97.5 53 PHE B C 1
ATOM 1538 O O . PHE B 1 53 ? -2.021 -0.35 11.305 1 97.5 53 PHE B O 1
ATOM 1545 N N . ASN B 1 54 ? -3.475 -0.101 13.008 1 98 54 ASN B N 1
ATOM 1546 C CA . ASN B 1 54 ? -4.555 -0.935 12.492 1 98 54 ASN B CA 1
ATOM 1547 C C . ASN B 1 54 ? -5.852 -0.144 12.344 1 98 54 ASN B C 1
ATOM 1549 O O . ASN B 1 54 ? -5.98 0.954 12.883 1 98 54 ASN B O 1
ATOM 1553 N N . GLY B 1 55 ? -6.734 -0.685 11.617 1 98.5 55 GLY B N 1
ATOM 1554 C CA . GLY B 1 55 ? -8.039 -0.075 11.43 1 98.5 55 GLY B CA 1
ATOM 1555 C C . GLY B 1 55 ? -9.008 -0.961 10.672 1 98.5 55 GLY B C 1
ATOM 1556 O O . GLY B 1 55 ? -8.805 -2.174 10.57 1 98.5 55 GLY B O 1
ATOM 1557 N N . THR B 1 56 ? -10.078 -0.3 10.242 1 98.75 56 THR B N 1
ATOM 1558 C CA . THR B 1 56 ? -11.078 -0.998 9.438 1 98.75 56 THR B CA 1
ATOM 1559 C C . THR B 1 56 ? -11.547 -0.125 8.281 1 98.75 56 THR B C 1
ATOM 1561 O O . THR B 1 56 ? -11.445 1.102 8.336 1 98.75 56 THR B O 1
ATOM 1564 N N . TYR B 1 57 ? -11.984 -0.785 7.316 1 98.56 57 TYR B N 1
ATOM 1565 C CA . TYR B 1 57 ? -12.484 -0.146 6.105 1 98.56 57 TYR B CA 1
ATOM 1566 C C . TYR B 1 57 ? -13.781 -0.786 5.645 1 98.56 57 TYR B C 1
ATOM 1568 O O . TYR B 1 57 ? -13.867 -2.01 5.508 1 98.56 57 TYR B O 1
ATOM 1576 N N . ILE B 1 58 ? -14.742 0.007 5.441 1 97.94 58 ILE B N 1
ATOM 1577 C CA . ILE B 1 58 ? -15.969 -0.423 4.77 1 97.94 58 ILE B CA 1
ATOM 1578 C C . ILE B 1 58 ? -16.156 0.379 3.486 1 97.94 58 ILE B C 1
ATOM 1580 O O . ILE B 1 58 ? -16.453 1.575 3.531 1 97.94 58 ILE B O 1
ATOM 1584 N N . THR B 1 59 ? -16.047 -0.262 2.355 1 97.56 59 THR B N 1
ATOM 1585 C CA . THR B 1 59 ? -16.172 0.416 1.069 1 97.56 59 THR B CA 1
ATOM 1586 C C . THR B 1 59 ? -17.625 0.602 0.683 1 97.56 59 THR B C 1
ATOM 1588 O O . THR B 1 59 ? -18.484 -0.235 1.01 1 97.56 59 THR B O 1
ATOM 1591 N N . ALA B 1 60 ? -17.891 1.661 -0.039 1 96.19 60 ALA B N 1
ATOM 1592 C CA . ALA B 1 60 ? -19.203 1.903 -0.601 1 96.19 60 ALA B CA 1
ATOM 1593 C C . ALA B 1 60 ? -19.312 1.369 -2.027 1 96.19 60 ALA B C 1
ATOM 1595 O O . ALA B 1 60 ? -20.406 1.258 -2.58 1 96.19 60 ALA B O 1
ATOM 1596 N N . VAL B 1 61 ? -18.125 1.078 -2.646 1 93.81 61 VAL B N 1
ATOM 1597 C CA . VAL B 1 61 ? -18.141 0.67 -4.047 1 93.81 61 VAL B CA 1
ATOM 1598 C C . VAL B 1 61 ? -17.438 -0.68 -4.195 1 93.81 61 VAL B C 1
ATOM 1600 O O . VAL B 1 61 ? -16.391 -0.917 -3.588 1 93.81 61 VAL B O 1
ATOM 1603 N N . ALA B 1 62 ? -18.109 -1.588 -4.863 1 92 62 ALA B N 1
ATOM 1604 C CA . ALA B 1 62 ? -17.562 -2.912 -5.156 1 92 62 ALA B CA 1
ATOM 1605 C C . ALA B 1 62 ? -18.188 -3.484 -6.43 1 92 62 ALA B C 1
ATOM 1607 O O . ALA B 1 62 ? -19.25 -3.053 -6.859 1 92 62 ALA B O 1
ATOM 1608 N N . ASP B 1 63 ? -17.375 -4.406 -7.031 1 89.56 63 ASP B N 1
ATOM 1609 C CA . ASP B 1 63 ? -17.906 -5.098 -8.203 1 89.56 63 ASP B CA 1
ATOM 1610 C C . ASP B 1 63 ? -19.188 -5.863 -7.848 1 89.56 63 ASP B C 1
ATOM 1612 O O . ASP B 1 63 ? -20.109 -5.945 -8.656 1 89.56 63 ASP B O 1
ATOM 1616 N N . ASN B 1 64 ? -19.25 -6.438 -6.648 1 87.56 64 ASN B N 1
ATOM 1617 C CA . ASN B 1 64 ? -20.422 -7.09 -6.082 1 87.56 64 ASN B CA 1
ATOM 1618 C C . ASN B 1 64 ? -20.844 -6.449 -4.762 1 87.56 64 ASN B C 1
ATOM 1620 O O . ASN B 1 64 ? -20.484 -6.934 -3.689 1 87.56 64 ASN B O 1
ATOM 1624 N N . PRO B 1 65 ? -21.734 -5.492 -4.812 1 85 65 PRO B N 1
ATOM 1625 C CA . PRO B 1 65 ? -22.047 -4.68 -3.639 1 85 65 PRO B CA 1
ATOM 1626 C C . PRO B 1 65 ? -22.781 -5.465 -2.557 1 85 65 PRO B C 1
ATOM 1628 O O . PRO B 1 65 ? -22.734 -5.098 -1.381 1 85 65 PRO B O 1
ATOM 1631 N N . GLY B 1 66 ? -23.438 -6.523 -2.908 1 87.44 66 GLY B N 1
ATOM 1632 C CA . GLY B 1 66 ? -24.203 -7.297 -1.94 1 87.44 66 GLY B CA 1
ATOM 1633 C C . GLY B 1 66 ? -23.328 -8.047 -0.951 1 87.44 66 GLY B C 1
ATOM 1634 O O . GLY B 1 66 ? -23.812 -8.508 0.086 1 87.44 66 GLY B O 1
ATOM 1635 N N . ASN B 1 67 ? -22.031 -8.102 -1.122 1 90.88 67 ASN B N 1
ATOM 1636 C CA . ASN B 1 67 ? -21.156 -8.906 -0.278 1 90.88 67 ASN B CA 1
ATOM 1637 C C . ASN B 1 67 ? -20.234 -8.031 0.572 1 90.88 67 ASN B C 1
ATOM 1639 O O . ASN B 1 67 ? -19.391 -8.547 1.294 1 90.88 67 ASN B O 1
ATOM 1643 N N . ILE B 1 68 ? -20.484 -6.785 0.517 1 94.12 68 ILE B N 1
ATOM 1644 C CA . ILE B 1 68 ? -19.547 -5.871 1.174 1 94.12 68 ILE B CA 1
ATOM 1645 C C . ILE B 1 68 ? -19.578 -6.102 2.684 1 94.12 68 ILE B C 1
ATOM 1647 O O . ILE B 1 68 ? -20.656 -6.156 3.287 1 94.12 68 ILE B O 1
ATOM 1651 N N . THR B 1 69 ? -18.4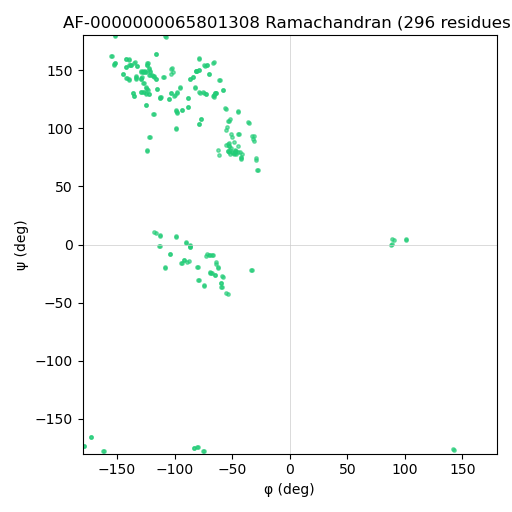22 -6.285 3.266 1 95.81 69 THR B N 1
ATOM 1652 C CA . THR B 1 69 ? -18.25 -6.383 4.711 1 95.81 69 THR B CA 1
ATOM 1653 C C . THR B 1 69 ? -17.062 -5.547 5.172 1 95.81 69 THR B C 1
ATOM 1655 O O . THR B 1 69 ? -16.156 -5.258 4.387 1 95.81 69 THR B O 1
ATOM 1658 N N . ARG B 1 70 ? -17.141 -5.191 6.453 1 97.62 70 ARG B N 1
ATOM 1659 C CA . ARG B 1 70 ? -16.031 -4.5 7.082 1 97.62 70 ARG B CA 1
ATOM 1660 C C . ARG B 1 70 ? -14.75 -5.328 6.984 1 97.62 70 ARG B C 1
ATOM 1662 O O . ARG B 1 70 ? -14.766 -6.535 7.242 1 97.62 70 ARG B O 1
ATOM 1669 N N . SER B 1 71 ? -13.641 -4.723 6.594 1 98.06 71 SER B N 1
ATOM 1670 C CA . SER B 1 71 ? -12.367 -5.406 6.398 1 98.06 71 SER B CA 1
ATOM 1671 C C . SER B 1 71 ? -11.242 -4.695 7.133 1 98.06 71 SER B C 1
ATOM 1673 O O . SER B 1 71 ? -11.273 -3.473 7.301 1 98.06 71 SER B O 1
ATOM 1675 N N . PRO B 1 72 ? -10.258 -5.418 7.574 1 97.81 72 PRO B N 1
ATOM 1676 C CA . PRO B 1 72 ? -9.156 -4.82 8.336 1 97.81 72 PRO B CA 1
ATOM 1677 C C . PRO B 1 72 ? -8.141 -4.113 7.438 1 97.81 72 PRO B C 1
ATOM 1679 O O . PRO B 1 72 ? -7.988 -4.473 6.266 1 97.81 72 PRO B O 1
ATOM 1682 N N . LEU B 1 73 ? -7.5 -3.07 7.977 1 98.19 73 LEU B N 1
ATOM 1683 C CA . LEU B 1 73 ? -6.348 -2.453 7.328 1 98.19 73 LEU B CA 1
ATOM 1684 C C . LEU B 1 73 ? -5.152 -2.41 8.273 1 98.19 73 LEU B C 1
ATOM 1686 O O . LEU B 1 73 ? -5.316 -2.439 9.492 1 98.19 73 LEU B O 1
ATOM 1690 N N . LEU B 1 74 ? -4.023 -2.496 7.699 1 97.94 74 LEU B N 1
ATOM 1691 C CA . LEU B 1 74 ? -2.723 -2.406 8.352 1 97.94 74 LEU B CA 1
ATOM 1692 C C . LEU B 1 74 ? -1.847 -1.359 7.672 1 97.94 74 LEU B C 1
ATOM 1694 O O . LEU B 1 74 ? -1.718 -1.354 6.445 1 97.94 74 LEU B O 1
ATOM 1698 N N . GLY B 1 75 ? -1.257 -0.486 8.555 1 98.19 75 GLY B N 1
ATOM 1699 C CA . GLY B 1 75 ? -0.508 0.573 7.895 1 98.19 75 GLY B CA 1
ATOM 1700 C C . GLY B 1 75 ? 0.639 1.103 8.734 1 98.19 75 GLY B C 1
ATOM 1701 O O . GLY B 1 75 ? 0.931 0.564 9.805 1 98.19 75 GLY B O 1
ATOM 1702 N N . ILE B 1 76 ? 1.348 2.09 8.133 1 97.75 76 ILE B N 1
ATOM 1703 C CA . ILE B 1 76 ? 2.479 2.75 8.773 1 97.75 76 ILE B CA 1
ATOM 1704 C C . ILE B 1 76 ? 2.471 4.238 8.43 1 97.75 76 ILE B C 1
ATOM 1706 O O . ILE B 1 76 ? 2.096 4.621 7.32 1 97.75 76 ILE B O 1
ATOM 1710 N N . GLN B 1 77 ? 2.846 5.047 9.391 1 97.31 77 GLN B N 1
ATOM 1711 C CA . GLN B 1 77 ? 3.008 6.488 9.234 1 97.31 77 GLN B CA 1
ATOM 1712 C C . GLN B 1 77 ? 4.391 6.938 9.688 1 97.31 77 GLN B C 1
ATOM 1714 O O . GLN B 1 77 ? 4.898 6.465 10.711 1 97.31 77 GLN B O 1
ATOM 1719 N N . HIS B 1 78 ? 4.949 7.828 8.938 1 94.19 78 HIS B N 1
ATOM 1720 C CA . HIS B 1 78 ? 6.188 8.438 9.406 1 94.19 78 HIS B CA 1
ATOM 1721 C C . HIS B 1 78 ? 5.949 9.273 10.656 1 94.19 78 HIS B C 1
ATOM 1723 O O . HIS B 1 78 ? 4.836 9.75 10.891 1 94.19 78 HIS B O 1
ATOM 1729 N N . LYS B 1 79 ? 7.066 9.484 11.453 1 82.44 79 LYS B N 1
ATOM 1730 C CA . LYS B 1 79 ? 6.949 10.242 12.688 1 82.44 79 LYS B CA 1
ATOM 1731 C C . LYS B 1 79 ? 7.617 11.609 12.555 1 82.44 79 LYS B C 1
ATOM 1733 O O . LYS B 1 79 ? 7.355 12.516 13.352 1 82.44 79 LYS B O 1
ATOM 1738 N N . ARG B 1 80 ? 8.453 11.852 11.711 1 72.94 80 ARG B N 1
ATOM 1739 C CA . ARG B 1 80 ? 9.367 12.992 11.703 1 72.94 80 ARG B CA 1
ATOM 1740 C C . ARG B 1 80 ? 8.727 14.203 11.016 1 72.94 80 ARG B C 1
ATOM 1742 O O . ARG B 1 80 ? 9.18 15.336 11.195 1 72.94 80 ARG B O 1
ATOM 1749 N N . ALA B 1 81 ? 7.691 14.094 10.312 1 68.56 81 ALA B N 1
ATOM 1750 C CA . ALA B 1 81 ? 7.191 15.227 9.539 1 68.56 81 ALA B CA 1
ATOM 1751 C C . ALA B 1 81 ? 5.988 15.867 10.219 1 68.56 81 ALA B C 1
ATOM 1753 O O . ALA B 1 81 ? 5.309 15.227 11.031 1 68.56 81 ALA B O 1
ATOM 1754 N N . CYS B 1 82 ? 5.797 17.25 10.094 1 74.56 82 CYS B N 1
ATOM 1755 C CA . CYS B 1 82 ? 4.613 17.953 10.57 1 74.56 82 CYS B CA 1
ATOM 1756 C C . CYS B 1 82 ? 3.342 17.328 10.008 1 74.56 82 CYS B C 1
ATOM 1758 O O . CYS B 1 82 ? 2.336 17.203 10.703 1 74.56 82 CYS B O 1
ATOM 1760 N N . GLN B 1 83 ? 3.361 17 8.797 1 88.38 83 GLN B N 1
ATOM 1761 C CA . GLN B 1 83 ? 2.309 16.266 8.094 1 88.38 83 GLN B CA 1
ATOM 1762 C C . GLN B 1 83 ? 2.852 15 7.441 1 88.38 83 GLN B C 1
ATOM 1764 O O . GLN B 1 83 ? 3.148 14.992 6.246 1 88.38 83 GLN B O 1
ATOM 1769 N N . PRO B 1 84 ? 2.961 13.992 8.273 1 93.62 84 PRO B N 1
ATOM 1770 C CA . PRO B 1 84 ? 3.682 12.805 7.812 1 93.62 84 PRO B CA 1
ATOM 1771 C C . PRO B 1 84 ? 2.924 12.031 6.73 1 93.62 84 PRO B C 1
ATOM 1773 O O . PRO B 1 84 ? 1.689 12.023 6.73 1 93.62 84 PRO B O 1
ATOM 1776 N N . THR B 1 85 ? 3.697 11.414 5.801 1 97.94 85 THR B N 1
ATOM 1777 C CA . THR B 1 85 ? 3.111 10.469 4.859 1 97.94 85 THR B CA 1
ATOM 1778 C C . THR B 1 85 ? 2.738 9.164 5.559 1 97.94 85 THR B C 1
ATOM 1780 O O . THR B 1 85 ? 3.299 8.836 6.605 1 97.94 85 THR B O 1
ATOM 1783 N N . PHE B 1 86 ? 1.785 8.484 5.012 1 98.5 86 PHE B N 1
ATOM 1784 C CA . PHE B 1 86 ? 1.374 7.18 5.516 1 98.5 86 PHE B CA 1
ATOM 1785 C C . PHE B 1 86 ? 1.021 6.242 4.363 1 98.5 86 PHE B C 1
ATOM 1787 O O . PHE B 1 86 ? 0.828 6.691 3.232 1 98.5 86 PHE B O 1
ATOM 1794 N N . GLY B 1 87 ? 1.03 5.02 4.574 1 98.81 87 GLY B N 1
ATOM 1795 C CA . GLY B 1 87 ? 0.526 3.969 3.701 1 98.81 87 GLY B CA 1
ATOM 1796 C C . GLY B 1 87 ? -0.15 2.84 4.457 1 98.81 87 GLY B C 1
ATOM 1797 O O . GLY B 1 87 ? 0.15 2.604 5.629 1 98.81 87 GLY B O 1
ATOM 1798 N N . PHE B 1 88 ? -1.091 2.191 3.766 1 98.81 88 PHE B N 1
ATOM 1799 C CA . PHE B 1 88 ? -1.712 1.04 4.41 1 98.81 88 PHE B CA 1
ATOM 1800 C C . PHE B 1 88 ? -2.256 0.068 3.369 1 98.81 88 PHE B C 1
ATOM 1802 O O . PHE B 1 88 ? -2.404 0.422 2.197 1 98.81 88 PHE B O 1
ATOM 1809 N N . THR B 1 89 ? -2.494 -1.142 3.83 1 98.75 89 THR B N 1
ATOM 1810 C CA . THR B 1 89 ? -3.066 -2.232 3.049 1 98.75 89 THR B CA 1
ATOM 1811 C C . THR B 1 89 ? -4.43 -2.633 3.6 1 98.75 89 THR B C 1
ATOM 1813 O O . THR B 1 89 ? -4.613 -2.727 4.816 1 98.75 89 THR B O 1
ATOM 1816 N N . VAL B 1 90 ? -5.344 -2.777 2.717 1 98.31 90 VAL B N 1
ATOM 1817 C CA . VAL B 1 90 ? -6.645 -3.314 3.094 1 98.31 90 VAL B CA 1
ATOM 1818 C C . VAL B 1 90 ? -6.766 -4.762 2.627 1 98.31 90 VAL B C 1
ATOM 1820 O O . VAL B 1 90 ? -6.523 -5.066 1.456 1 98.31 90 VAL B O 1
ATOM 1823 N N . HIS B 1 91 ? -7.062 -5.574 3.547 1 96.44 91 HIS B N 1
ATOM 1824 C CA . HIS B 1 91 ? -7.32 -6.988 3.305 1 96.44 91 HIS B CA 1
ATOM 1825 C C . HIS B 1 91 ? -8.82 -7.273 3.232 1 96.44 91 HIS B C 1
ATOM 1827 O O . HIS B 1 91 ? -9.461 -7.508 4.258 1 96.44 91 HIS B O 1
ATOM 1833 N N . TRP B 1 92 ? -9.344 -7.387 1.997 1 96.12 92 TRP B N 1
ATOM 1834 C CA . TRP B 1 92 ? -10.789 -7.457 1.851 1 96.12 92 TRP B CA 1
ATOM 1835 C C . TRP B 1 92 ? -11.312 -8.828 2.264 1 96.12 92 TRP B C 1
ATOM 1837 O O . TRP B 1 92 ? -10.867 -9.852 1.745 1 96.12 92 TRP B O 1
ATOM 1847 N N . ASN B 1 93 ? -12.32 -8.867 3.076 1 95.12 93 ASN B N 1
ATOM 1848 C CA . ASN B 1 93 ? -12.898 -10.102 3.58 1 95.12 93 ASN B CA 1
ATOM 1849 C C . ASN B 1 93 ? -13.844 -10.734 2.557 1 95.12 93 ASN B C 1
ATOM 1851 O O . ASN B 1 93 ? -14.141 -11.93 2.641 1 95.12 93 ASN B O 1
ATOM 1855 N N . PHE B 1 94 ? -14.297 -10.008 1.651 1 94.44 94 PHE B N 1
ATOM 1856 C CA . PHE B 1 94 ? -15.352 -10.5 0.765 1 94.44 94 PHE B CA 1
ATOM 1857 C C . PHE B 1 94 ? -14.828 -10.656 -0.657 1 94.44 94 PHE B C 1
ATOM 1859 O O . PHE B 1 94 ? -15.594 -10.938 -1.579 1 94.44 94 PHE B O 1
ATOM 1866 N N . SER B 1 95 ? -13.602 -10.32 -0.88 1 93.19 95 SER B N 1
ATOM 1867 C CA . SER B 1 95 ? -12.945 -10.414 -2.182 1 93.19 95 SER B CA 1
ATOM 1868 C C . SER B 1 95 ? -11.516 -10.922 -2.045 1 93.19 95 SER B C 1
ATOM 1870 O O . SER B 1 95 ? -10.906 -10.797 -0.98 1 93.19 95 SER B O 1
ATOM 1872 N N . GLU B 1 96 ? -10.945 -11.445 -3.154 1 93.12 96 GLU B N 1
ATOM 1873 C CA . GLU B 1 96 ? -9.562 -11.914 -3.17 1 93.12 96 GLU B CA 1
ATOM 1874 C C . GLU B 1 96 ? -8.609 -10.797 -3.57 1 93.12 96 GLU B C 1
ATOM 1876 O O . GLU B 1 96 ? -7.41 -11.031 -3.752 1 93.12 96 GLU B O 1
ATOM 1881 N N . SER B 1 97 ? -9.148 -9.641 -3.781 1 95.88 97 SER B N 1
ATOM 1882 C CA . SER B 1 97 ? -8.312 -8.508 -4.152 1 95.88 97 SER B CA 1
ATOM 1883 C C . SER B 1 97 ? -7.613 -7.914 -2.932 1 95.88 97 SER B C 1
ATOM 1885 O O . SER B 1 97 ? -8.008 -8.18 -1.795 1 95.88 97 SER B O 1
ATOM 1887 N N . THR B 1 98 ? -6.613 -7.234 -3.176 1 97.88 98 THR B N 1
ATOM 1888 C CA . THR B 1 98 ? -5.875 -6.465 -2.18 1 97.88 98 THR B CA 1
ATOM 1889 C C . THR B 1 98 ? -5.762 -5.004 -2.598 1 97.88 98 THR B C 1
ATOM 1891 O O . THR B 1 98 ? -5.5 -4.703 -3.766 1 97.88 98 THR B O 1
ATOM 1894 N N . SER B 1 99 ? -6.008 -4.094 -1.642 1 98.44 99 SER B N 1
ATOM 1895 C CA . SER B 1 99 ? -5.824 -2.674 -1.918 1 98.44 99 SER B CA 1
ATOM 1896 C C . SER B 1 99 ? -4.75 -2.07 -1.021 1 98.44 99 SER B C 1
ATOM 1898 O O . SER B 1 99 ? -4.621 -2.447 0.145 1 98.44 99 SER B O 1
ATOM 1900 N N . VAL B 1 100 ? -4.02 -1.119 -1.609 1 98.88 100 VAL B N 1
ATOM 1901 C CA . VAL B 1 100 ? -3.055 -0.325 -0.855 1 98.88 100 VAL B CA 1
ATOM 1902 C C . VAL B 1 100 ? -3.314 1.162 -1.088 1 98.88 100 VAL B C 1
ATOM 1904 O O . VAL B 1 100 ? -3.799 1.554 -2.152 1 98.88 100 VAL B O 1
ATOM 1907 N N . PHE B 1 101 ? -3.01 1.96 -0.063 1 98.94 101 PHE B N 1
ATOM 1908 C CA . PHE B 1 101 ? -3.16 3.41 -0.088 1 98.94 101 PHE B CA 1
ATOM 1909 C C . PHE B 1 101 ? -1.876 4.098 0.362 1 98.94 101 PHE B C 1
ATOM 1911 O O . PHE B 1 101 ? -1.188 3.607 1.261 1 98.94 101 PHE B O 1
ATOM 1918 N N . VAL B 1 102 ? -1.599 5.191 -0.258 1 98.88 102 VAL B N 1
ATOM 1919 C CA . VAL B 1 102 ? -0.664 6.164 0.301 1 98.88 102 VAL B CA 1
ATOM 1920 C C . VAL B 1 102 ? -1.348 7.52 0.433 1 98.88 102 VAL B C 1
ATOM 1922 O O . VAL B 1 102 ? -2.314 7.809 -0.275 1 98.88 102 VAL B O 1
ATOM 1925 N N . GLY B 1 103 ? -0.767 8.32 1.383 1 98.56 103 GLY B N 1
ATOM 1926 C CA . GLY B 1 103 ? -1.344 9.648 1.492 1 98.56 103 GLY B CA 1
ATOM 1927 C C . GLY B 1 103 ? -0.659 10.508 2.535 1 98.56 103 GLY B C 1
ATOM 1928 O O . GLY B 1 103 ? 0.416 10.164 3.027 1 98.56 103 GLY B O 1
ATOM 1929 N N . GLN B 1 104 ? -1.259 11.602 2.717 1 97.69 104 GLN B N 1
ATOM 1930 C CA . GLN B 1 104 ? -0.874 12.594 3.715 1 97.69 104 GLN B CA 1
ATOM 1931 C C . GLN B 1 104 ? -2.1 13.297 4.297 1 97.69 104 GLN B C 1
ATOM 1933 O O . GLN B 1 104 ? -3.092 13.5 3.594 1 97.69 104 GLN B O 1
ATOM 1938 N N . CYS B 1 105 ? -1.928 13.625 5.562 1 96.94 105 CYS B N 1
ATOM 1939 C CA . CYS B 1 105 ? -2.984 14.328 6.281 1 96.94 105 CYS B CA 1
ATOM 1940 C C . CYS B 1 105 ? -2.693 15.82 6.355 1 96.94 105 CYS B C 1
ATOM 1942 O O . CYS B 1 105 ? -1.603 16.234 6.758 1 96.94 105 CYS B O 1
ATOM 1944 N N . PHE B 1 106 ? -3.701 16.656 5.949 1 96.06 106 PHE B N 1
ATOM 1945 C CA . PHE B 1 106 ? -3.561 18.109 5.973 1 96.06 106 PHE B CA 1
ATOM 1946 C C . PHE B 1 106 ? -4.68 18.734 6.789 1 96.06 106 PHE B C 1
ATOM 1948 O O . PHE B 1 106 ? -5.738 18.141 6.977 1 96.06 106 PHE B O 1
ATOM 1955 N N . VAL B 1 107 ? -4.336 19.922 7.293 1 93.31 107 VAL B N 1
ATOM 1956 C CA . VAL B 1 107 ? -5.387 20.844 7.707 1 93.31 107 VAL B CA 1
ATOM 1957 C C . VAL B 1 107 ? -5.625 21.875 6.613 1 93.31 107 VAL B C 1
ATOM 1959 O O . VAL B 1 107 ? -4.715 22.625 6.254 1 93.31 107 VAL B O 1
ATOM 1962 N N . ASP B 1 108 ? -6.793 21.812 6.098 1 88.06 108 ASP B N 1
ATOM 1963 C CA . ASP B 1 108 ? -7.043 22.734 4.992 1 88.06 108 ASP B CA 1
ATOM 1964 C C . ASP B 1 108 ? -7.25 24.156 5.504 1 88.06 108 ASP B C 1
ATOM 1966 O O . ASP B 1 108 ? -7.125 24.422 6.703 1 88.06 108 ASP B O 1
ATOM 1970 N N . LYS B 1 109 ? -7.539 25.094 4.605 1 87.38 109 LYS B N 1
ATOM 1971 C CA . LYS B 1 109 ? -7.641 26.516 4.934 1 87.38 109 LYS B CA 1
ATOM 1972 C C . LYS B 1 109 ? -8.812 26.781 5.883 1 87.38 109 LYS B C 1
ATOM 1974 O O . LYS B 1 109 ? -8.797 27.75 6.633 1 87.38 109 LYS B O 1
ATOM 1979 N N . SER B 1 110 ? -9.789 25.922 5.832 1 89.19 110 SER B N 1
ATOM 1980 C CA . SER B 1 110 ? -10.961 26.078 6.691 1 89.19 110 SER B CA 1
ATOM 1981 C C . SER B 1 110 ? -10.734 25.422 8.047 1 89.19 110 SER B C 1
ATOM 1983 O O . SER B 1 110 ? -11.625 25.438 8.906 1 89.19 110 SER B O 1
ATOM 1985 N N . GLY B 1 111 ? -9.562 24.781 8.258 1 89.44 111 GLY B N 1
ATOM 1986 C CA . GLY B 1 111 ? -9.242 24.156 9.531 1 89.44 111 GLY B CA 1
ATOM 1987 C C . GLY B 1 111 ? -9.688 22.703 9.594 1 89.44 111 GLY B C 1
ATOM 1988 O O . GLY B 1 111 ? -9.609 22.062 10.648 1 89.44 111 GLY B O 1
ATOM 1989 N N . LYS B 1 112 ? -10.203 22.25 8.469 1 92.56 112 LYS B N 1
ATOM 1990 C CA . LYS B 1 112 ? -10.664 20.859 8.43 1 92.56 112 LYS B CA 1
ATOM 1991 C C . LYS B 1 112 ? -9.531 19.906 8.07 1 92.56 112 LYS B C 1
ATOM 1993 O O . LYS B 1 112 ? -8.711 20.219 7.199 1 92.56 112 LYS B O 1
ATOM 1998 N N . GLU B 1 113 ? -9.609 18.797 8.734 1 95.56 113 GLU B N 1
ATOM 1999 C CA . GLU B 1 113 ? -8.617 17.781 8.414 1 95.56 113 GLU B CA 1
ATOM 2000 C C . GLU B 1 113 ? -9.023 16.984 7.172 1 95.56 113 GLU B C 1
ATOM 2002 O O . GLU B 1 113 ? -10.18 16.594 7.035 1 95.56 113 GLU B O 1
ATOM 2007 N N . VAL B 1 114 ? -8.047 16.781 6.277 1 97.06 114 VAL B N 1
ATOM 2008 C CA . VAL B 1 114 ? -8.281 16.078 5.027 1 97.06 114 VAL B CA 1
ATOM 2009 C C . VAL B 1 114 ? -7.137 15.094 4.77 1 97.06 114 VAL B C 1
ATOM 2011 O O . VAL B 1 114 ? -5.965 15.445 4.922 1 97.06 114 VAL B O 1
ATOM 2014 N N . LEU B 1 115 ? -7.512 13.852 4.469 1 98.19 115 LEU B N 1
ATOM 2015 C CA . LEU B 1 115 ? -6.527 12.906 3.949 1 98.19 115 LEU B CA 1
ATOM 2016 C C . LEU B 1 115 ? -6.535 12.906 2.424 1 98.19 115 LEU B C 1
ATOM 2018 O O . LEU B 1 115 ? -7.539 12.547 1.805 1 98.19 115 LEU B O 1
ATOM 2022 N N . LYS B 1 116 ? -5.449 13.312 1.817 1 98.25 116 LYS B N 1
ATOM 2023 C CA . LYS B 1 116 ? -5.242 13.109 0.386 1 98.25 116 LYS B CA 1
ATOM 2024 C C . LYS B 1 116 ? -4.574 11.766 0.113 1 98.25 116 LYS B C 1
ATOM 2026 O O . LYS B 1 116 ? -3.455 11.516 0.567 1 98.25 116 LYS B O 1
ATOM 2031 N N . THR B 1 117 ? -5.293 10.898 -0.628 1 98.75 117 THR B N 1
ATOM 2032 C CA . THR B 1 117 ? -4.746 9.555 -0.817 1 98.75 117 THR B CA 1
ATOM 2033 C C . THR B 1 117 ? -4.824 9.141 -2.285 1 98.75 117 THR B C 1
ATOM 2035 O O . THR B 1 117 ? -5.625 9.688 -3.047 1 98.75 117 THR B O 1
ATOM 2038 N N . LYS B 1 118 ? -3.982 8.305 -2.697 1 98.81 118 LYS B N 1
ATOM 2039 C CA . LYS B 1 118 ? -4.016 7.508 -3.918 1 98.81 118 LYS B CA 1
ATOM 2040 C C . LYS B 1 118 ? -3.967 6.016 -3.598 1 98.81 118 LYS B C 1
ATOM 2042 O O . LYS B 1 118 ? -3.35 5.605 -2.611 1 98.81 118 LYS B O 1
ATOM 2047 N N . TRP B 1 119 ? -4.641 5.195 -4.469 1 98.81 119 TRP B N 1
ATOM 2048 C CA . TRP B 1 119 ? -4.723 3.779 -4.133 1 98.81 119 TRP B CA 1
ATOM 2049 C C . TRP B 1 119 ? -4.52 2.914 -5.375 1 98.81 119 TRP B C 1
ATOM 2051 O O . TRP B 1 119 ? -4.691 3.385 -6.5 1 98.81 119 TRP B O 1
ATOM 2061 N N . LEU B 1 120 ? -4.055 1.715 -5.129 1 98.88 120 LEU B N 1
ATOM 2062 C CA . LEU B 1 120 ? -4.035 0.601 -6.07 1 98.88 120 LEU B CA 1
ATOM 2063 C C . LEU B 1 120 ? -4.922 -0.539 -5.582 1 98.88 120 LEU B C 1
ATOM 2065 O O . LEU B 1 120 ? -4.961 -0.83 -4.383 1 98.88 120 LEU B O 1
ATOM 2069 N N . GLN B 1 121 ? -5.59 -1.164 -6.508 1 98.62 121 GLN B N 1
ATOM 2070 C CA . GLN B 1 121 ? -6.309 -2.404 -6.234 1 98.62 121 GLN B CA 1
ATOM 2071 C C . GLN B 1 121 ? -5.867 -3.518 -7.18 1 98.62 121 GLN B C 1
ATOM 2073 O O . GLN B 1 121 ? -5.98 -3.383 -8.398 1 98.62 121 GLN B O 1
ATOM 2078 N N . ARG B 1 122 ? -5.355 -4.594 -6.594 1 98.31 122 ARG B N 1
ATOM 2079 C CA . ARG B 1 122 ? -4.938 -5.762 -7.363 1 98.31 122 ARG B CA 1
ATOM 2080 C C . ARG B 1 122 ? -6.016 -6.84 -7.355 1 98.31 122 ARG B C 1
ATOM 2082 O O . ARG B 1 122 ? -6.301 -7.434 -6.316 1 98.31 122 ARG B O 1
ATOM 2089 N N . LEU B 1 123 ? -6.535 -7.055 -8.492 1 96.81 123 LEU B N 1
ATOM 2090 C CA . LEU B 1 123 ? -7.457 -8.172 -8.664 1 96.81 123 LEU B CA 1
ATOM 2091 C C . LEU B 1 123 ? -6.695 -9.469 -8.93 1 96.81 123 LEU B C 1
ATOM 2093 O O . LEU B 1 123 ? -5.668 -9.461 -9.609 1 96.81 123 LEU B O 1
ATOM 2097 N N . ALA B 1 124 ? -7.195 -10.547 -8.414 1 95.62 124 ALA B N 1
ATOM 2098 C CA . ALA B 1 124 ? -6.594 -11.844 -8.703 1 95.62 124 ALA B CA 1
ATOM 2099 C C . ALA B 1 124 ? -6.902 -12.289 -10.133 1 95.62 124 ALA B C 1
ATOM 2101 O O . ALA B 1 124 ? -8.055 -12.234 -10.57 1 95.62 124 ALA B O 1
ATOM 2102 N N . VAL B 1 125 ? -5.852 -12.672 -10.859 1 95.62 125 VAL 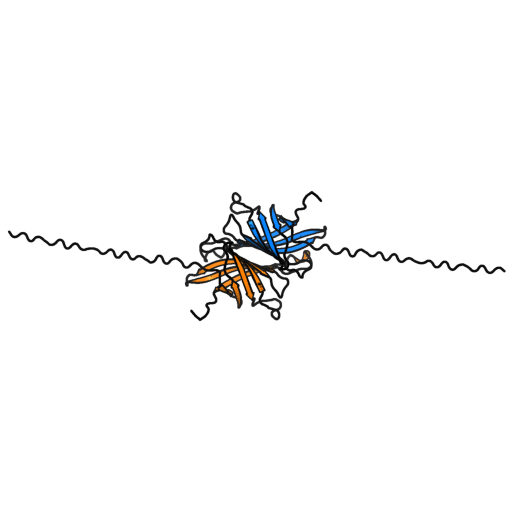B N 1
ATOM 2103 C CA . VAL B 1 125 ? -6.035 -13.266 -12.18 1 95.62 125 VAL B CA 1
ATOM 2104 C C . VAL B 1 125 ? -5.402 -14.656 -12.219 1 95.62 125 VAL B C 1
ATOM 2106 O O . VAL B 1 125 ? -4.426 -14.922 -11.508 1 95.62 125 VAL B O 1
ATOM 2109 N N . ASP B 1 126 ? -5.895 -15.523 -13.016 1 91.44 126 ASP B N 1
ATOM 2110 C CA . ASP B 1 126 ? -5.477 -16.922 -13.016 1 91.44 126 ASP B CA 1
ATOM 2111 C C . ASP B 1 126 ? -4.16 -17.094 -13.766 1 91.44 126 ASP B C 1
ATOM 2113 O O . ASP B 1 126 ? -3.395 -18.016 -13.477 1 91.44 126 ASP B O 1
ATOM 2117 N N . ASP B 1 127 ? -4.008 -16.203 -14.75 1 92.12 127 ASP B N 1
ATOM 2118 C CA . ASP B 1 127 ? -2.854 -16.359 -15.633 1 92.12 127 ASP B CA 1
ATOM 2119 C C . ASP B 1 127 ? -2.07 -15.047 -15.75 1 92.12 127 ASP B C 1
ATOM 2121 O O . ASP B 1 127 ? -2.66 -13.969 -15.844 1 92.12 127 ASP B O 1
ATOM 2125 N N . ILE B 1 128 ? -0.784 -15.234 -15.797 1 93.75 128 ILE B N 1
ATOM 2126 C CA . ILE B 1 128 ? 0.109 -14.086 -15.906 1 93.75 128 ILE B CA 1
ATOM 2127 C C . ILE B 1 128 ? -0.227 -13.281 -17.156 1 93.75 128 ILE B C 1
ATOM 2129 O O . ILE B 1 128 ? 0.001 -12.07 -17.203 1 93.75 128 ILE B O 1
ATOM 2133 N N . SER B 1 129 ? -0.774 -13.859 -18.219 1 94.75 129 SER B N 1
ATOM 2134 C CA . SER B 1 129 ? -1.142 -13.156 -19.453 1 94.75 129 SER B CA 1
ATOM 2135 C C . SER B 1 129 ? -2.242 -12.133 -19.203 1 94.75 129 SER B C 1
ATOM 2137 O O . SER B 1 129 ? -2.455 -11.227 -20 1 94.75 129 SER B O 1
ATOM 2139 N N . ASP B 1 130 ? -2.92 -12.188 -18.109 1 95.88 130 ASP B N 1
ATOM 2140 C CA . ASP B 1 130 ? -4.004 -11.266 -17.766 1 95.88 130 ASP B CA 1
ATOM 2141 C C . ASP B 1 130 ? -3.518 -10.172 -16.828 1 95.88 130 ASP B C 1
ATOM 2143 O O . ASP B 1 130 ? -4.32 -9.391 -16.312 1 95.88 130 ASP B O 1
ATOM 2147 N N . ASP B 1 131 ? -2.23 -10.141 -16.594 1 96.19 131 ASP B N 1
ATOM 2148 C CA . ASP B 1 131 ? -1.653 -9.164 -15.68 1 96.19 131 ASP B CA 1
ATOM 2149 C C . ASP B 1 131 ? -1.946 -7.742 -16.141 1 96.19 131 ASP B C 1
ATOM 2151 O O . ASP B 1 131 ? -2.131 -6.84 -15.32 1 96.19 131 ASP B O 1
ATOM 2155 N N . TRP B 1 132 ? -2.025 -7.441 -17.453 1 96.44 132 TRP B N 1
ATOM 2156 C CA . TRP B 1 132 ? -2.133 -6.098 -18.016 1 96.44 132 TRP B CA 1
ATOM 2157 C C . TRP B 1 132 ? -3.416 -5.414 -17.562 1 96.44 132 TRP B C 1
ATOM 2159 O O . TRP B 1 132 ? -3.502 -4.184 -17.547 1 96.44 132 TRP B O 1
ATOM 2169 N N . LYS B 1 133 ? -4.402 -6.133 -17.109 1 97.62 133 LYS B N 1
ATOM 2170 C CA . LYS B 1 133 ? -5.688 -5.562 -16.719 1 97.62 133 LYS B CA 1
ATOM 2171 C C . LYS B 1 133 ? -5.961 -5.801 -15.234 1 97.62 133 LYS B C 1
ATOM 2173 O O . LYS B 1 133 ? -7.094 -5.641 -14.773 1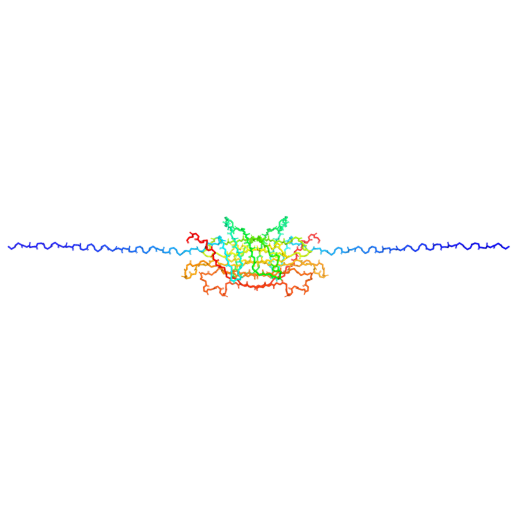 97.62 133 LYS B O 1
ATOM 2178 N N . ALA B 1 134 ? -5.047 -6.242 -14.422 1 97.94 134 ALA B N 1
ATOM 2179 C CA . ALA B 1 134 ? -5.309 -6.805 -13.102 1 97.94 134 ALA B CA 1
ATOM 2180 C C . ALA B 1 134 ? -5.238 -5.73 -12.023 1 97.94 134 ALA B C 1
ATOM 2182 O O . ALA B 1 134 ? -5.609 -5.973 -10.875 1 97.94 134 ALA B O 1
ATOM 2183 N N . THR B 1 135 ? -4.715 -4.531 -12.289 1 98.62 135 THR B N 1
ATOM 2184 C CA . THR B 1 135 ? -4.543 -3.531 -11.242 1 98.62 135 THR B CA 1
ATOM 2185 C C . THR B 1 135 ? -5.281 -2.244 -11.594 1 98.62 135 THR B C 1
ATOM 2187 O O . THR B 1 135 ? -5.113 -1.704 -12.688 1 98.62 135 THR B O 1
ATOM 2190 N N . ARG B 1 136 ? -6.059 -1.761 -10.688 1 98.44 136 ARG B N 1
ATOM 2191 C CA . ARG B 1 136 ? -6.746 -0.477 -10.789 1 98.44 136 ARG B CA 1
ATOM 2192 C C . ARG B 1 136 ? -6.047 0.584 -9.945 1 98.44 136 ARG B C 1
ATOM 2194 O O . ARG B 1 136 ? -5.379 0.261 -8.961 1 98.44 136 ARG B O 1
ATOM 2201 N N . VAL B 1 137 ? -6.191 1.758 -10.391 1 98.56 137 VAL B N 1
ATOM 2202 C CA . VAL B 1 137 ? -5.59 2.887 -9.688 1 98.56 137 VAL B CA 1
ATOM 2203 C C . VAL B 1 137 ? -6.609 4.012 -9.555 1 98.56 137 VAL B C 1
ATOM 2205 O O . VAL B 1 137 ? -7.434 4.227 -10.445 1 98.56 137 VAL B O 1
ATOM 2208 N N . GLY B 1 138 ? -6.602 4.719 -8.438 1 98 138 GLY B N 1
ATOM 2209 C CA . GLY B 1 138 ? -7.473 5.867 -8.25 1 98 138 GLY B CA 1
ATOM 2210 C C . GLY B 1 138 ? -7.027 6.777 -7.121 1 98 138 GLY B C 1
ATOM 2211 O O . GLY B 1 138 ? -5.918 6.637 -6.605 1 98 138 GLY B O 1
ATOM 2212 N N . ASN B 1 139 ? -7.789 7.758 -6.891 1 98.25 139 ASN B N 1
ATOM 2213 C CA . ASN B 1 139 ? -7.59 8.719 -5.805 1 98.25 139 ASN B CA 1
ATOM 2214 C C . ASN B 1 139 ? -8.828 8.828 -4.922 1 98.25 139 ASN B C 1
ATOM 2216 O O . ASN B 1 139 ? -9.953 8.641 -5.395 1 98.25 139 ASN B O 1
ATOM 2220 N N . ASN B 1 140 ? -8.617 9.102 -3.682 1 98.31 140 ASN B N 1
ATOM 2221 C CA . ASN B 1 140 ? -9.695 9.461 -2.764 1 98.31 140 ASN B CA 1
ATOM 2222 C C . ASN B 1 140 ? -9.281 10.586 -1.822 1 98.31 140 ASN B C 1
ATOM 2224 O O . ASN B 1 140 ? -8.141 10.617 -1.352 1 98.31 140 ASN B O 1
ATOM 2228 N N . ASP B 1 141 ? -10.148 11.469 -1.545 1 98.06 141 ASP B N 1
ATOM 2229 C CA . ASP B 1 141 ? -10.039 12.406 -0.433 1 98.06 141 ASP B CA 1
ATOM 2230 C C . ASP B 1 141 ? -10.938 12 0.726 1 98.06 141 ASP B C 1
ATOM 2232 O O . ASP B 1 141 ? -12.133 11.734 0.528 1 98.06 141 ASP B O 1
ATOM 2236 N N . PHE B 1 142 ? -10.336 11.977 1.88 1 98.38 142 PHE B N 1
ATOM 2237 C CA . PHE B 1 142 ? -11.109 11.648 3.072 1 98.38 142 PHE B CA 1
ATOM 2238 C C . PHE B 1 142 ? -11.281 12.875 3.961 1 98.38 142 PHE B C 1
ATOM 2240 O O . PHE B 1 142 ? -10.367 13.688 4.082 1 98.38 142 PHE B O 1
ATOM 2247 N N . THR B 1 143 ? -12.375 12.961 4.559 1 97.31 143 THR B N 1
ATOM 2248 C CA . THR B 1 143 ? -12.625 13.961 5.59 1 97.31 143 THR B CA 1
ATOM 2249 C C . THR B 1 143 ? -13.016 13.297 6.906 1 97.31 143 THR B C 1
ATOM 2251 O O . THR B 1 143 ? -13.625 12.227 6.91 1 97.31 143 THR B O 1
ATOM 2254 N N . ARG B 1 144 ? -12.586 13.945 7.965 1 96.88 144 ARG B N 1
ATOM 2255 C CA . ARG B 1 144 ? -12.859 13.406 9.289 1 96.88 144 ARG B CA 1
ATOM 2256 C C . ARG B 1 144 ? -14.359 13.406 9.586 1 96.88 144 ARG B C 1
ATOM 2258 O O . ARG B 1 144 ? -15.047 14.398 9.328 1 96.88 144 ARG B O 1
ATOM 2265 N N . GLN B 1 145 ? -14.82 12.242 10.039 1 92.81 145 GLN B N 1
ATOM 2266 C CA . GLN B 1 145 ? -16.203 12.195 10.508 1 92.81 145 GLN B CA 1
ATOM 2267 C C . GLN B 1 145 ? -16.328 12.781 11.906 1 92.81 145 GLN B C 1
ATOM 2269 O O . GLN B 1 145 ? -15.609 12.375 12.828 1 92.81 145 GLN B O 1
ATOM 2274 N N . ARG B 1 146 ? -16.812 13.961 12.094 1 77.31 146 ARG B N 1
ATOM 2275 C CA . ARG B 1 146 ? -16.984 14.578 13.398 1 77.31 146 ARG B CA 1
ATOM 2276 C C . ARG B 1 146 ? -18.219 14.008 14.109 1 77.31 146 ARG B C 1
ATOM 2278 O O . ARG B 1 146 ? -19.234 13.734 13.469 1 77.31 146 ARG B O 1
ATOM 2285 N N . THR B 1 147 ? -17.859 13.18 15.156 1 59.66 147 THR B N 1
ATOM 2286 C CA . THR B 1 147 ? -19 12.805 15.977 1 59.66 147 THR B CA 1
ATOM 2287 C C . THR B 1 147 ? -19.719 14.047 16.5 1 59.66 147 THR B C 1
ATOM 2289 O O . THR B 1 147 ? -19.094 15.078 16.75 1 59.66 147 THR B O 1
ATOM 2292 N N . VAL B 1 148 ? -20.984 14.242 16.125 1 52.69 148 VAL B N 1
ATOM 2293 C CA . VAL B 1 148 ? -21.906 15.273 16.594 1 52.69 148 VAL B CA 1
ATOM 2294 C C . VAL B 1 148 ? -21.609 15.594 18.062 1 52.69 148 VAL B C 1
ATOM 2296 O O . VAL B 1 148 ? -22.062 16.609 18.594 1 52.69 148 VAL B O 1
ATOM 2299 N N . GLU B 1 149 ? -21.047 14.859 18.812 1 45.06 149 GLU B N 1
ATOM 2300 C CA . GLU B 1 149 ? -21.094 15.352 20.188 1 45.06 149 GLU B CA 1
ATOM 2301 C C . GLU B 1 149 ? -20.172 16.562 20.359 1 45.06 149 GLU B C 1
ATOM 2303 O O . GLU B 1 149 ? -20.062 17.109 21.453 1 45.06 149 GLU B O 1
ATOM 2308 N N . GLU B 1 150 ? -19.297 16.906 19.359 1 39 150 GLU B N 1
ATOM 2309 C CA . GLU B 1 150 ? -18.641 18.172 19.703 1 39 150 GLU B CA 1
ATOM 2310 C C . GLU B 1 150 ? -19.406 19.359 19.141 1 39 150 GLU B C 1
ATOM 2312 O O . GLU B 1 150 ? -19.938 19.297 18.031 1 39 150 GLU B O 1
#

Solvent-accessible surface area (backbone atoms only — not comparable to full-atom values): 16979 Å² total; per-residue (Å²): 134,84,78,76,78,74,80,80,78,78,76,77,76,76,75,75,72,73,73,67,72,74,75,70,74,75,67,43,70,80,56,42,44,30,34,34,86,76,62,22,41,36,38,36,42,70,66,46,96,87,20,37,31,45,36,38,38,34,70,64,74,58,99,60,63,91,55,68,52,74,16,48,29,46,34,41,35,54,80,86,47,81,44,32,16,28,24,31,29,38,54,45,74,68,49,66,36,23,32,29,33,30,28,36,39,35,51,45,96,87,69,46,48,34,37,48,34,39,36,41,36,24,47,64,60,95,45,79,89,49,53,91,76,28,63,47,73,53,70,46,49,30,35,64,57,73,68,74,87,112,134,82,77,78,78,73,80,79,77,77,77,76,75,76,75,76,71,75,72,67,73,73,75,69,74,76,66,43,72,82,59,41,43,30,34,34,85,76,62,22,41,34,38,36,42,71,66,46,98,88,20,37,32,45,36,37,37,33,70,62,75,59,97,60,64,92,55,69,54,76,16,47,30,46,32,41,35,56,81,87,47,82,42,31,16,26,24,32,29,37,53,44,74,69,49,66,36,23,31,27,33,30,29,36,40,35,52,47,97,87,66,45,48,35,36,49,33,39,35,41,36,26,47,64,59,94,44,80,89,49,52,90,75,28,64,47,74,52,72,48,49,28,35,64,57,74,66,76,86,110

Organism: Gallus gallus (NCBI:txid9031)

Nearest PDB structures (foldseek):
  1wbi-assembly1_A  TM=9.494E-01  e=2.062E-19  Gallus gallus
  2of8-assembly1_B  TM=9.771E-01  e=6.143E-18  Gallus gallus
  4bcs-assembly1_A  TM=9.664E-01  e=3.615E-18  Gallus gallus
  2fhl-assembly1_A  TM=9.729E-01  e=9.389E-18  Gallus gallus
  2ofb-assembly1_B-2  TM=9.738E-01  e=1.871E-17  Gallus gallus

Secondary structure (DSSP, 8-state):
--------------------------PPP--EEEEETTS-EEEE----TTSEEEEEEE-S--SSGGG---EEEEEEE-SSSSS-EEEEEEE-SS-S-EEEEEEEEEE-TTS-EEEEEEEEEE---SSGGGGGGSEEEEEEEEEE---TT-/--------------------------PPP--EEEEETTS-EEEE----TTSEEEEEEE-S--SSGGG---EEEEEEE-SSSSS-EEEEEEE-SSSS-EEEEEEEEEE-TTS-EEEEEEEEEE---SSGGGGGGSEEEEEEEEEE---TT-

Foldseek 3Di:
DPPPPPPPPPPPPPPPPPPPPPPPFDQFDPAAWKAKPQGKIKGWHDQDPQQKTKIWIFDCDDPDNVQTDIWMKIKGWDDPDSWIKMKIKTDGPRAPKIKMKIWTWDQDPVRWIKTKIKMKIAHDDPDPVCVVPGMDIDIIMMTHDDDVPD/DPPDPPPPPPPPPPPPPPPPVPPPPDQFDPAAWKAKPQGKIKGWHDQDPQQKTKIWIFDCDDPDNVQTDIWMKIKGWDDPDSWIKMKIKTDGPRAPKIKMKIWTWDQDPVRWIKTKIKMKIAHDDPDPVCVVPGMDIDIIMMTHDDDVPD

Sequence (300 aa):
MVHATSPLLLLLLLSLALVAPGLSARKCSLTGKWDNDLGSIMTIGAVNDNGEFNGTYITAVADNPGNITRSPLLGIQHKRACQPTFGFTVHWNFSESTSVFVGQCFVDKSGKEVLKTKWLQRLAVDDISDDWKATRVGNNDFTRQRTVEEMVHATSPLLLLLLLSLALVAPGLSARKCSLTGKWDNDLGSIMTIGAVNDNGEFNGTYITAVADNPGNITRSPLLGIQHKRACQPTFGFTVHWNFSESTSVFVGQCFVDKSGKEVLKTKWLQRLAVDDISDDWKATRVGNNDFTRQRTVEE

Radius of gyration: 30.85 Å; Cα contacts (8 Å, |Δi|>4): 665; chains: 2; bounding box: 48×172×76 Å